Protein AF-A0A2E0FHJ9-F1 (afdb_monomer_lite)

Sequence (288 aa):
MGWFLKEQDIPHCEWTASEEDMEYPEHPKGAVIFNYEQTFGGHGSNKSVERGINFTSIRFQRLHVSPLIIQETGGNKEMIGTFDHPVAKQLFDEDKELSEKESDYKRKYTVRTMYCVYILTKDNKRAHNKPVVLSIKGLNGVDLSKKTKDFDRAVESCLNRVNEEEISATFSEQVHALSVFSCSFERAMEGQRGVEICGIESFEMPFAESIEEAAEALDTFMIKEEDYEKTWADQEKYKGYIQSYCEMLQAKLNGQYGIKEGVEILPAVASATKALPSSNPTGEDASL

pLDDT: mean 86.84, std 14.21, range [31.33, 98.12]

Foldseek 3Di:
DFDWDFPVCCVVLAFDDDLQQAPAVVCPVDFKDAQDWDWDDDDPDDIDTTTGMGGQKFKKFFLFKWAWWKFFPDFLRAGAAHCVPVVSVVLQVVLVVVCVVDVPRDRGIWIKMKTFIFTGTNQQHGRGRGTDIDIGTDPQRVQVVVVLVVQQVLLQVLVCQLVVPPDRFDAASLVSSQWMKIFGWDFAQDDPVRDTDGHTPDIDHQDDPHNVSSVVSCSNTGHDPVCSVVSVVVSVVCQQVVQVVQVVVCVVVVSSGHYPPPYGTGGDHDDDGDYDPDDDSPPPVVPD

Radius of gyration: 20.32 Å; chains: 1; bounding box: 48×36×66 Å

Structure (mmCIF, N/CA/C/O backbone):
data_AF-A0A2E0FHJ9-F1
#
_entry.id   AF-A0A2E0FHJ9-F1
#
loop_
_atom_site.group_PDB
_atom_site.id
_atom_site.type_symbol
_atom_site.label_atom_id
_atom_site.label_alt_id
_atom_site.label_comp_id
_atom_site.label_asym_id
_atom_site.label_entity_id
_atom_site.label_seq_id
_atom_site.pdbx_PDB_ins_code
_atom_site.Cartn_x
_atom_site.Cartn_y
_atom_site.Cartn_z
_atom_site.occupancy
_atom_site.B_iso_or_equiv
_atom_site.auth_seq_id
_atom_site.auth_comp_id
_atom_site.auth_asym_id
_atom_site.auth_atom_id
_atom_site.pdbx_PDB_model_num
ATOM 1 N N . MET A 1 1 ? -8.634 11.123 -10.293 1.00 81.81 1 MET A N 1
ATOM 2 C CA . MET A 1 1 ? -7.308 10.470 -10.245 1.00 81.81 1 MET A CA 1
ATOM 3 C C . MET A 1 1 ? -7.378 9.515 -9.077 1.00 81.81 1 MET A C 1
ATOM 5 O O . MET A 1 1 ? -8.067 9.853 -8.125 1.00 81.81 1 MET A O 1
ATOM 9 N N . GLY A 1 2 ? -6.795 8.330 -9.168 1.00 91.00 2 GLY A N 1
ATOM 10 C CA . GLY A 1 2 ? -6.972 7.338 -8.122 1.00 91.00 2 GLY A CA 1
ATOM 11 C C . GLY A 1 2 ? -6.254 6.038 -8.420 1.00 91.00 2 GLY A C 1
ATOM 12 O O . GLY A 1 2 ? -5.665 5.865 -9.492 1.00 91.00 2 GLY A O 1
ATOM 13 N N . TRP A 1 3 ? -6.315 5.123 -7.464 1.00 93.12 3 TRP A N 1
ATOM 14 C CA . TRP A 1 3 ? -5.937 3.738 -7.706 1.00 93.12 3 TRP A CA 1
ATOM 15 C C . TRP A 1 3 ? -7.092 2.992 -8.358 1.00 93.12 3 TRP A C 1
ATOM 17 O O . TRP A 1 3 ? -8.256 3.275 -8.098 1.00 93.12 3 TRP A O 1
ATOM 27 N N . PHE A 1 4 ? -6.767 2.040 -9.225 1.00 94.06 4 PHE A N 1
ATOM 28 C CA . PHE A 1 4 ? -7.753 1.359 -10.051 1.00 94.06 4 PHE A CA 1
ATOM 29 C C . PHE A 1 4 ? -7.618 -0.153 -9.910 1.00 94.06 4 PHE A C 1
ATOM 31 O O . PHE A 1 4 ? -6.553 -0.711 -10.188 1.00 94.06 4 PHE A O 1
ATOM 38 N N . LEU A 1 5 ? -8.708 -0.804 -9.508 1.00 94.62 5 LEU A N 1
ATOM 39 C CA . LEU A 1 5 ? -8.854 -2.254 -9.501 1.00 94.62 5 LEU A CA 1
ATOM 40 C C . LEU A 1 5 ? -9.644 -2.668 -10.742 1.00 94.62 5 LEU A C 1
ATOM 42 O O . LEU A 1 5 ? -10.790 -2.258 -10.916 1.00 94.62 5 LEU A O 1
ATOM 46 N N . LYS A 1 6 ? -9.036 -3.479 -11.609 1.00 93.19 6 LYS A N 1
ATOM 47 C CA . LYS A 1 6 ? -9.661 -3.905 -12.865 1.00 93.19 6 LYS A CA 1
ATOM 48 C C . LYS A 1 6 ? -10.809 -4.868 -12.587 1.00 93.19 6 LYS A C 1
ATOM 50 O O . LYS A 1 6 ? -10.705 -5.715 -11.705 1.00 93.19 6 LYS A O 1
ATOM 55 N N . GLU A 1 7 ? -11.849 -4.823 -13.411 1.00 94.38 7 GLU A N 1
ATOM 56 C CA . GLU A 1 7 ? -13.012 -5.714 -13.303 1.00 94.38 7 GLU A CA 1
ATOM 57 C C . GLU A 1 7 ? -12.620 -7.197 -13.312 1.00 94.38 7 GLU A C 1
ATOM 59 O O . GLU A 1 7 ? -13.147 -7.986 -12.535 1.00 94.38 7 GLU A O 1
ATOM 64 N N . GLN A 1 8 ? -11.620 -7.572 -14.112 1.00 89.75 8 GLN A N 1
ATOM 65 C CA . GLN A 1 8 ? -11.103 -8.943 -14.141 1.00 89.75 8 GLN A CA 1
ATOM 66 C C . GLN A 1 8 ? -10.497 -9.401 -12.802 1.00 89.75 8 GLN A C 1
ATOM 68 O O . GLN A 1 8 ? -10.456 -10.600 -12.554 1.00 89.75 8 GLN A O 1
ATOM 73 N N . ASP A 1 9 ? -10.010 -8.484 -11.960 1.00 90.44 9 ASP A N 1
ATOM 74 C CA . ASP A 1 9 ? -9.336 -8.802 -10.697 1.00 90.44 9 ASP A CA 1
ATOM 75 C C . ASP A 1 9 ? -10.342 -8.899 -9.529 1.00 90.44 9 ASP A C 1
ATOM 77 O O . ASP A 1 9 ? -10.049 -9.546 -8.525 1.00 90.44 9 ASP A O 1
ATOM 81 N N . ILE A 1 10 ? -11.557 -8.353 -9.684 1.00 94.38 10 ILE A N 1
ATOM 82 C CA . ILE A 1 10 ? -12.633 -8.374 -8.672 1.00 94.38 10 ILE A CA 1
ATOM 83 C C . ILE A 1 10 ? -13.029 -9.814 -8.274 1.00 94.38 10 ILE A C 1
ATOM 85 O O . ILE A 1 10 ? -13.086 -10.106 -7.077 1.00 94.38 10 ILE A O 1
ATOM 89 N N . PRO A 1 11 ? -13.238 -10.768 -9.211 1.00 93.19 11 PRO A N 1
ATOM 90 C CA . PRO A 1 11 ? -13.496 -12.159 -8.837 1.00 93.19 11 PRO A CA 1
ATOM 91 C C . PRO A 1 11 ? -12.294 -12.848 -8.179 1.00 93.19 11 PRO A C 1
ATOM 93 O O . PRO A 1 11 ? -12.478 -13.771 -7.392 1.00 93.19 11 PRO A O 1
ATOM 96 N N . HIS A 1 12 ? -11.063 -12.421 -8.488 1.00 90.75 12 HIS A N 1
ATOM 97 C CA . HIS A 1 12 ? -9.846 -13.057 -7.969 1.00 90.75 12 HIS A CA 1
ATOM 98 C C . HIS A 1 12 ? -9.610 -12.723 -6.497 1.00 90.75 12 HIS A C 1
ATOM 100 O O . HIS A 1 12 ? -9.161 -13.590 -5.745 1.00 90.75 12 HIS A O 1
ATOM 106 N N . CYS A 1 13 ? -9.922 -11.488 -6.087 1.00 94.19 13 CYS A N 1
ATOM 107 C CA . CYS A 1 13 ? -9.859 -11.091 -4.683 1.00 94.19 13 CYS A CA 1
ATOM 108 C C . CYS A 1 13 ? -11.096 -11.512 -3.877 1.00 94.19 13 CYS A C 1
ATOM 110 O O . CYS A 1 13 ? -11.076 -11.393 -2.654 1.00 94.19 13 CYS A O 1
ATOM 112 N N . GLU A 1 14 ? -12.128 -12.049 -4.544 1.00 96.62 14 GLU A N 1
ATOM 113 C CA . GLU A 1 14 ? -13.420 -12.398 -3.944 1.00 96.62 14 GLU A CA 1
ATOM 114 C C . GLU A 1 14 ? -14.044 -11.180 -3.252 1.00 96.62 14 GLU A C 1
ATOM 116 O O . GLU A 1 14 ? -14.231 -11.165 -2.036 1.00 96.62 14 GLU A O 1
ATOM 121 N N . TRP A 1 15 ? -14.298 -10.128 -4.036 1.00 97.31 15 TRP A N 1
ATOM 122 C CA . TRP A 1 15 ? -14.928 -8.898 -3.557 1.00 97.31 15 TRP A CA 1
ATOM 123 C C . TRP A 1 15 ? -16.335 -9.143 -3.003 1.00 97.31 15 TRP A C 1
ATOM 125 O O . TRP A 1 15 ? -17.150 -9.812 -3.640 1.00 97.31 15 TRP A O 1
ATOM 135 N N . THR A 1 16 ? -16.623 -8.568 -1.836 1.00 97.00 16 THR A N 1
ATOM 136 C CA . THR A 1 16 ? -17.894 -8.746 -1.116 1.00 97.00 16 THR A CA 1
ATOM 137 C C . THR A 1 16 ? -18.563 -7.439 -0.703 1.00 97.00 16 THR A C 1
ATOM 139 O O . THR A 1 16 ? -19.761 -7.460 -0.438 1.00 97.00 16 THR A O 1
ATOM 142 N N . ALA A 1 17 ? -17.833 -6.321 -0.639 1.00 96.50 17 ALA A N 1
ATOM 143 C CA . ALA A 1 17 ? -18.397 -5.035 -0.228 1.00 96.50 17 ALA A CA 1
ATOM 144 C C . ALA A 1 17 ? -19.363 -4.453 -1.271 1.00 96.50 17 ALA A C 1
ATOM 146 O O . ALA A 1 17 ? -19.092 -4.462 -2.476 1.00 96.50 17 ALA A O 1
ATOM 147 N N . SER A 1 18 ? -20.473 -3.903 -0.793 1.00 95.12 18 SER A N 1
ATOM 148 C CA . SER A 1 18 ? -21.408 -3.101 -1.579 1.00 95.12 18 SER A CA 1
ATOM 149 C C . SER A 1 18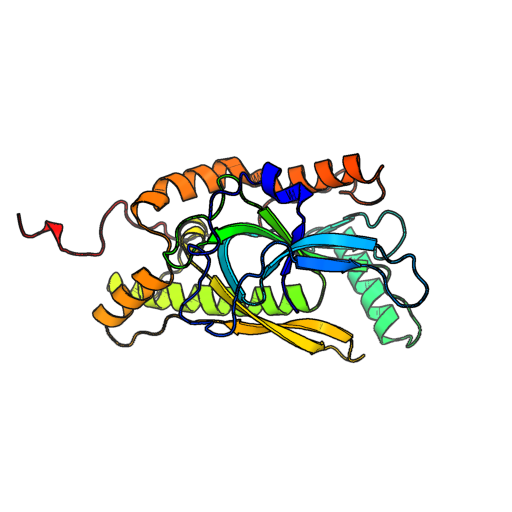 ? -20.904 -1.664 -1.770 1.00 95.12 18 SER A C 1
ATOM 151 O O . SER A 1 18 ? -19.885 -1.267 -1.205 1.00 95.12 18 SER A O 1
ATOM 153 N N . GLU A 1 19 ? -21.618 -0.862 -2.566 1.00 94.44 19 GLU A N 1
ATOM 154 C CA . GLU A 1 19 ? -21.307 0.569 -2.689 1.00 94.44 19 GLU A CA 1
ATOM 155 C C . GLU A 1 19 ? -21.499 1.299 -1.350 1.00 94.44 19 GLU A C 1
ATOM 157 O O . GLU A 1 19 ? -20.639 2.088 -0.967 1.00 94.44 19 GLU A O 1
ATOM 162 N N . GLU A 1 20 ? -22.551 0.955 -0.596 1.00 94.44 20 GLU A N 1
ATOM 163 C CA . GLU A 1 20 ? -22.868 1.534 0.720 1.00 94.44 20 GLU A CA 1
ATOM 164 C C . GLU A 1 20 ? -21.772 1.259 1.763 1.00 94.44 20 GLU A C 1
ATOM 166 O O . GLU A 1 20 ? -21.480 2.108 2.611 1.00 94.44 20 GLU A O 1
ATOM 171 N N . ASP A 1 21 ? -21.128 0.090 1.695 1.00 95.69 21 ASP A N 1
ATOM 172 C CA . ASP A 1 21 ? -20.005 -0.267 2.572 1.00 95.69 21 ASP A CA 1
ATOM 173 C C . ASP A 1 21 ? -18.763 0.605 2.307 1.00 95.69 21 ASP A C 1
ATOM 175 O O . ASP A 1 21 ? -17.921 0.793 3.188 1.00 95.69 21 ASP A O 1
ATOM 179 N N . MET A 1 22 ? -18.641 1.150 1.094 1.00 95.12 22 MET A N 1
ATOM 180 C CA . MET A 1 22 ? -17.486 1.927 0.633 1.00 95.12 22 MET A CA 1
ATOM 181 C C . MET A 1 22 ? -17.711 3.448 0.696 1.00 95.12 22 MET A C 1
ATOM 183 O O . MET A 1 22 ? -16.874 4.224 0.229 1.00 95.12 22 MET A O 1
ATOM 187 N N . GLU A 1 23 ? -18.823 3.892 1.285 1.00 92.12 23 GLU A N 1
ATOM 188 C CA . GLU A 1 23 ? -19.112 5.305 1.537 1.00 92.12 23 GLU A CA 1
ATOM 189 C C . GLU A 1 23 ? -18.330 5.812 2.753 1.00 92.12 23 GLU A C 1
ATOM 191 O O . GLU A 1 23 ? -18.831 5.812 3.876 1.00 92.12 23 GLU A O 1
ATOM 196 N N . TYR A 1 24 ? -17.088 6.239 2.532 1.00 90.25 24 TYR A N 1
ATOM 197 C CA . TYR A 1 24 ? -16.247 6.830 3.575 1.00 90.25 24 TYR A CA 1
ATOM 198 C C . TYR A 1 24 ? -16.800 8.199 4.023 1.00 90.25 24 TYR A C 1
ATOM 200 O O . TYR A 1 24 ? -16.816 9.134 3.209 1.00 90.25 24 TYR A O 1
ATOM 208 N N . PRO A 1 25 ? -17.258 8.352 5.283 1.00 85.19 25 PRO A N 1
ATOM 209 C CA . PRO A 1 25 ? -17.874 9.590 5.774 1.00 85.19 25 PRO A CA 1
ATOM 210 C C . PRO A 1 25 ? -16.975 10.828 5.656 1.00 85.19 25 PRO A C 1
ATOM 212 O O . PRO A 1 25 ? -17.451 11.933 5.395 1.00 85.19 25 PRO A O 1
ATOM 215 N N . GLU A 1 26 ? -15.668 10.639 5.801 1.00 82.50 26 GLU A N 1
ATOM 216 C CA . GLU A 1 26 ? -14.624 11.654 5.678 1.00 82.50 26 GLU A CA 1
ATOM 217 C C . GLU A 1 26 ? -14.422 12.159 4.231 1.00 82.50 26 GLU A C 1
ATOM 219 O O . GLU A 1 26 ? -13.805 13.204 4.008 1.00 82.50 26 GLU A O 1
ATOM 224 N N . HIS A 1 27 ? -14.993 11.470 3.234 1.00 80.88 27 HIS A N 1
ATOM 225 C CA . HIS A 1 27 ? -14.850 11.773 1.807 1.00 80.88 27 HIS A CA 1
ATOM 226 C C . HIS A 1 27 ? -16.209 12.009 1.113 1.00 80.88 27 HIS A C 1
ATOM 228 O O . HIS A 1 27 ? -16.595 11.274 0.197 1.00 80.88 27 HIS A O 1
ATOM 234 N N . PRO A 1 28 ? -16.926 13.104 1.441 1.00 66.19 28 PRO A N 1
ATOM 235 C CA . PRO A 1 28 ? -18.301 13.349 0.985 1.00 66.19 28 PRO A CA 1
ATOM 236 C C . PRO A 1 28 ? -18.446 13.588 -0.528 1.00 66.19 28 PRO A C 1
ATOM 238 O O . PRO A 1 28 ? -19.556 13.595 -1.052 1.00 66.19 28 PRO A O 1
ATOM 241 N N . LYS A 1 29 ? -17.341 13.804 -1.255 1.00 67.94 29 LYS A N 1
ATOM 242 C CA . LYS A 1 29 ? -17.334 13.943 -2.725 1.00 67.94 29 LYS A CA 1
ATOM 243 C C . LYS A 1 29 ? -17.288 12.596 -3.464 1.00 67.94 29 LYS A C 1
ATOM 245 O O . LYS A 1 29 ? -17.220 12.593 -4.692 1.00 67.94 29 LYS A O 1
ATOM 250 N N . GLY A 1 30 ? -17.329 11.485 -2.729 1.00 72.06 30 GLY A N 1
ATOM 251 C CA . GLY A 1 30 ? -17.174 10.131 -3.246 1.00 72.06 30 GLY A CA 1
ATOM 252 C C . GLY A 1 30 ? -15.714 9.683 -3.209 1.00 72.06 30 GLY A C 1
ATOM 253 O O . GLY A 1 30 ? -14.833 10.330 -3.783 1.00 72.06 30 GLY A O 1
ATOM 254 N N . ALA A 1 31 ? -15.470 8.562 -2.531 1.00 86.75 31 ALA A N 1
ATOM 255 C CA . ALA A 1 31 ? -14.155 7.933 -2.408 1.00 86.75 31 ALA A CA 1
ATOM 256 C C . ALA A 1 31 ? -13.949 6.769 -3.383 1.00 86.75 31 ALA A C 1
ATOM 258 O O . ALA A 1 31 ? -12.834 6.523 -3.847 1.00 86.75 31 ALA A O 1
ATOM 259 N N . VAL A 1 32 ? -15.026 6.049 -3.698 1.00 94.38 32 VAL A N 1
ATOM 260 C CA . VAL A 1 32 ? -14.985 4.811 -4.473 1.00 94.38 32 VAL A CA 1
ATOM 261 C C . VAL A 1 32 ? -16.016 4.890 -5.585 1.00 94.38 32 VAL A C 1
ATOM 263 O O . VAL A 1 32 ? -17.194 5.127 -5.345 1.00 94.38 32 VAL A O 1
ATOM 266 N N . ILE A 1 33 ? -15.555 4.726 -6.822 1.00 94.19 33 ILE A N 1
ATOM 267 C CA . ILE A 1 33 ? -16.379 4.822 -8.024 1.00 94.19 33 ILE A CA 1
ATOM 268 C C . ILE A 1 33 ? -16.418 3.444 -8.672 1.00 94.19 33 ILE A C 1
ATOM 270 O O . ILE A 1 33 ? -15.435 2.996 -9.271 1.00 94.19 33 ILE A O 1
ATOM 274 N N . PHE A 1 34 ? -17.554 2.770 -8.541 1.00 94.56 34 PHE A N 1
ATOM 275 C CA . PHE A 1 34 ? -17.807 1.480 -9.171 1.00 94.56 34 PHE A CA 1
ATOM 276 C C . PHE A 1 34 ? -18.120 1.648 -10.657 1.00 94.56 34 PHE A C 1
ATOM 278 O O . PHE A 1 34 ? -18.566 2.705 -11.103 1.00 94.56 34 PHE A O 1
ATOM 285 N N . ASN A 1 35 ? -17.884 0.589 -11.437 1.00 93.81 35 ASN A N 1
ATOM 286 C CA . ASN A 1 35 ? -18.091 0.584 -12.889 1.00 93.81 35 ASN A CA 1
ATOM 287 C C . ASN A 1 35 ? -17.353 1.722 -13.621 1.00 93.81 35 ASN A C 1
ATOM 289 O O . ASN A 1 35 ? -17.789 2.176 -14.679 1.00 93.81 35 ASN A O 1
ATOM 293 N N . TYR A 1 36 ? -16.229 2.178 -13.066 1.00 94.94 36 TYR A N 1
ATOM 294 C CA . TYR A 1 36 ? -15.431 3.252 -13.634 1.00 94.94 36 TYR A CA 1
ATOM 295 C C . TYR A 1 36 ? -14.712 2.779 -14.899 1.00 94.94 36 TYR A C 1
ATOM 297 O O . TYR A 1 36 ? -14.062 1.733 -14.896 1.00 94.94 36 TYR A O 1
ATOM 305 N N . GLU A 1 37 ? -14.790 3.571 -15.967 1.00 94.50 37 GLU A N 1
ATOM 306 C CA . GLU A 1 37 ? -14.063 3.332 -17.213 1.00 94.50 37 GLU A CA 1
ATOM 307 C C . GLU A 1 37 ? -12.719 4.068 -17.200 1.00 94.50 37 GLU A C 1
ATOM 309 O O . GLU A 1 37 ? -12.633 5.279 -17.412 1.00 94.50 37 GLU A O 1
ATOM 314 N N . GLN A 1 38 ? -11.640 3.319 -16.976 1.00 90.75 38 GLN A N 1
ATOM 315 C CA . GLN A 1 38 ? -10.278 3.825 -17.052 1.00 90.75 38 GLN A CA 1
ATOM 316 C C . GLN A 1 38 ? -9.744 3.667 -18.476 1.00 90.75 38 GLN A C 1
ATOM 318 O O . GLN A 1 38 ? -9.655 2.566 -19.018 1.00 90.75 38 GLN A O 1
ATOM 323 N N . THR A 1 39 ? -9.312 4.775 -19.077 1.00 88.50 39 THR A N 1
ATOM 324 C CA . THR A 1 39 ? -8.568 4.734 -20.341 1.00 88.50 39 THR A CA 1
ATOM 325 C C . THR A 1 39 ? -7.073 4.591 -20.058 1.00 88.50 39 THR A C 1
ATOM 327 O O . THR A 1 39 ? -6.486 5.416 -19.356 1.00 88.50 39 THR A O 1
ATOM 330 N N . PHE A 1 40 ? -6.448 3.563 -20.624 1.00 82.44 40 PHE A N 1
ATOM 331 C CA . PHE A 1 40 ? -5.003 3.359 -20.651 1.00 82.44 40 PHE A CA 1
ATOM 332 C C . PHE A 1 40 ? -4.441 3.690 -22.040 1.00 82.44 40 PHE A C 1
ATOM 334 O O . PHE A 1 40 ? -5.126 3.552 -23.052 1.00 82.44 40 PHE A O 1
ATOM 341 N N . GLY A 1 41 ? -3.174 4.106 -22.086 1.00 72.06 41 GLY A N 1
ATOM 342 C CA . GLY A 1 41 ? -2.482 4.504 -23.316 1.00 72.06 41 GLY A CA 1
ATOM 343 C C . GLY A 1 41 ? -2.291 6.020 -23.419 1.00 72.06 41 GLY A C 1
ATOM 344 O O . GLY A 1 41 ? -3.224 6.802 -23.250 1.00 72.06 41 GLY A O 1
ATOM 345 N N . GLY A 1 42 ? -1.049 6.434 -23.677 1.00 66.12 42 GLY A N 1
ATOM 346 C CA . GLY A 1 42 ? -0.666 7.829 -23.893 1.00 66.12 42 GLY A CA 1
ATOM 347 C C . GLY A 1 42 ? -0.907 8.304 -25.329 1.00 66.12 42 GLY A C 1
ATOM 348 O O . GLY A 1 42 ? -1.344 7.548 -26.203 1.00 66.12 42 GLY A O 1
ATOM 349 N N . HIS A 1 43 ? -0.590 9.574 -25.584 1.00 54.59 43 HIS A N 1
ATOM 350 C CA . HIS A 1 43 ? -0.688 10.176 -26.914 1.00 54.59 43 HIS A CA 1
ATOM 351 C C . HIS A 1 43 ? 0.140 9.372 -27.937 1.00 54.59 43 HIS A C 1
ATOM 353 O O . HIS A 1 43 ? 1.327 9.141 -27.724 1.00 54.59 43 HIS A O 1
ATOM 359 N N . GLY A 1 44 ? -0.492 8.913 -29.023 1.00 60.78 44 GLY A N 1
ATOM 360 C CA . GLY A 1 44 ? 0.163 8.106 -30.064 1.00 60.78 44 GLY A CA 1
ATOM 361 C C . GLY A 1 44 ? 0.253 6.594 -29.801 1.00 60.78 44 GLY A C 1
ATOM 362 O O . GLY A 1 44 ? 0.865 5.890 -30.597 1.00 60.78 44 GLY A O 1
ATOM 363 N N . SER A 1 45 ? -0.356 6.075 -28.728 1.00 70.25 45 SER A N 1
ATOM 364 C CA . SER A 1 45 ? -0.479 4.628 -28.472 1.00 70.25 45 SER A CA 1
ATOM 365 C C . SER A 1 45 ? -1.926 4.145 -28.615 1.00 70.25 45 SER A C 1
ATOM 367 O O . SER A 1 45 ? -2.859 4.946 -28.517 1.00 70.25 45 SER A O 1
ATOM 369 N N . ASN A 1 46 ? -2.122 2.842 -28.849 1.00 75.44 46 ASN A N 1
ATOM 370 C CA . ASN A 1 46 ? -3.459 2.246 -28.848 1.00 75.44 46 ASN A CA 1
ATOM 371 C C . ASN A 1 46 ? -4.096 2.457 -27.474 1.00 75.44 46 ASN A C 1
ATOM 373 O O . ASN A 1 46 ? -3.574 1.982 -26.465 1.00 75.44 46 ASN A O 1
ATOM 377 N N . LYS A 1 47 ? -5.215 3.183 -27.449 1.00 83.50 47 LYS A N 1
ATOM 378 C CA . LYS A 1 47 ? -5.998 3.372 -26.232 1.00 83.50 47 LYS A CA 1
ATOM 379 C C . LYS A 1 47 ? -6.784 2.100 -25.948 1.00 83.50 47 LYS A C 1
ATOM 381 O O . LYS A 1 47 ? -7.460 1.592 -26.841 1.00 83.50 47 LYS A O 1
ATOM 386 N N . SER A 1 48 ? -6.724 1.620 -24.715 1.00 85.94 48 SER A N 1
ATOM 387 C CA . SER A 1 48 ? -7.631 0.592 -24.211 1.00 85.94 48 SER A CA 1
ATOM 388 C C . SER A 1 48 ? -8.494 1.196 -23.115 1.00 85.94 48 SER A C 1
ATOM 390 O O . SER A 1 48 ? -8.005 1.950 -22.278 1.00 85.94 48 SER A O 1
ATOM 392 N N . VAL A 1 49 ? -9.786 0.891 -23.138 1.00 90.69 49 VAL A N 1
ATOM 393 C CA . VAL A 1 49 ? -10.699 1.233 -22.048 1.00 90.69 49 VAL A CA 1
ATOM 394 C C . VAL A 1 49 ? -10.924 -0.038 -21.251 1.00 90.69 49 VAL A C 1
ATOM 396 O O . VAL A 1 49 ? -11.257 -1.075 -21.823 1.00 90.69 49 VAL A O 1
ATOM 399 N N . GLU A 1 50 ? -10.705 0.033 -19.947 1.00 93.06 50 GLU A N 1
ATOM 400 C CA . GLU A 1 50 ? -10.993 -1.056 -19.024 1.00 93.06 50 GLU A CA 1
ATOM 401 C C . GLU A 1 50 ? -11.965 -0.568 -17.954 1.00 93.06 50 GLU A C 1
ATOM 403 O O . GLU A 1 50 ? -11.880 0.571 -17.495 1.00 93.06 50 GLU A O 1
ATOM 408 N N . ARG A 1 51 ? -12.883 -1.443 -17.550 1.00 95.75 51 ARG A N 1
ATOM 409 C CA . ARG A 1 51 ? -13.831 -1.192 -16.465 1.00 95.75 51 ARG A CA 1
ATOM 410 C C . ARG A 1 51 ? -13.292 -1.722 -15.143 1.00 95.75 51 ARG A C 1
ATOM 412 O O . ARG A 1 51 ? -12.452 -2.625 -15.126 1.00 95.75 51 ARG A O 1
ATOM 419 N N . GLY A 1 52 ? -13.751 -1.149 -14.037 1.00 95.81 52 GLY A N 1
ATOM 420 C CA . GLY A 1 52 ? -13.327 -1.560 -12.705 1.00 95.81 52 GLY A CA 1
ATOM 421 C C . GLY A 1 52 ? -13.834 -0.647 -11.596 1.00 95.81 52 GLY A C 1
ATOM 422 O O . GLY A 1 52 ? -14.842 0.042 -11.754 1.00 95.81 52 GLY A O 1
ATOM 423 N N . ILE A 1 53 ? -13.118 -0.648 -10.476 1.00 96.44 53 ILE A N 1
ATOM 424 C CA . ILE A 1 53 ? -13.367 0.217 -9.323 1.00 96.44 53 ILE A CA 1
ATOM 425 C C . ILE A 1 53 ? -12.226 1.228 -9.241 1.00 96.44 53 ILE A C 1
ATOM 427 O O . ILE A 1 53 ? -11.055 0.845 -9.208 1.00 96.44 53 ILE A O 1
ATOM 431 N N . ASN A 1 54 ? -12.559 2.517 -9.215 1.00 95.69 54 ASN A N 1
ATOM 432 C CA . ASN A 1 54 ? -11.583 3.584 -9.019 1.00 95.69 54 ASN A CA 1
ATOM 433 C C . ASN A 1 54 ? -11.705 4.184 -7.617 1.00 95.69 54 ASN A C 1
ATOM 435 O O . ASN A 1 54 ? -12.761 4.685 -7.243 1.00 95.69 54 ASN A O 1
ATOM 439 N N . PHE A 1 55 ? -10.592 4.210 -6.896 1.00 95.75 55 PHE A N 1
ATOM 440 C CA . PHE A 1 55 ? -10.459 4.765 -5.557 1.00 95.75 55 PHE A CA 1
ATOM 441 C C . PHE A 1 55 ? -9.847 6.164 -5.649 1.00 95.75 55 PHE A C 1
ATOM 443 O O . PHE A 1 55 ? -8.644 6.303 -5.868 1.00 95.75 55 PHE A O 1
ATOM 450 N N . THR A 1 56 ? -10.667 7.208 -5.522 1.00 94.44 56 THR A N 1
ATOM 451 C CA . THR A 1 56 ? -10.212 8.595 -5.293 1.00 94.44 56 THR A CA 1
ATOM 452 C C . THR A 1 56 ? -9.793 8.807 -3.840 1.00 94.44 56 THR A C 1
ATOM 454 O O . THR A 1 56 ? -9.006 9.706 -3.543 1.00 94.44 56 THR A O 1
ATOM 457 N N . SER A 1 57 ? -10.272 7.954 -2.937 1.00 94.56 57 SER A N 1
ATOM 458 C CA . SER A 1 57 ? -9.750 7.768 -1.585 1.00 94.56 57 SER A CA 1
ATOM 459 C C . SER A 1 57 ? -9.880 6.298 -1.191 1.00 94.56 57 SER A C 1
ATOM 461 O O . SER A 1 57 ? -10.695 5.573 -1.765 1.00 94.56 57 SER A O 1
ATOM 463 N N . ILE A 1 58 ? -9.034 5.824 -0.281 1.00 95.12 58 ILE A N 1
ATOM 464 C CA . ILE A 1 58 ? -8.932 4.404 0.059 1.00 95.12 58 ILE A CA 1
ATOM 465 C C . ILE A 1 58 ? -8.552 4.207 1.524 1.00 95.12 58 ILE A C 1
ATOM 467 O O . ILE A 1 58 ? -7.632 4.856 2.017 1.00 95.12 58 ILE A O 1
ATOM 471 N N . ARG A 1 59 ? -9.213 3.247 2.178 1.00 96.06 59 ARG A N 1
ATOM 472 C CA . ARG A 1 59 ? -8.796 2.667 3.460 1.00 96.06 59 ARG A CA 1
ATOM 473 C C . ARG A 1 59 ? -8.199 1.291 3.192 1.00 96.06 59 ARG A C 1
ATOM 475 O O . ARG A 1 59 ? -8.824 0.474 2.511 1.00 96.06 59 ARG A O 1
ATOM 482 N N . PHE A 1 60 ? -6.995 1.013 3.683 1.00 97.44 60 PHE A N 1
ATOM 483 C CA . PHE A 1 60 ? -6.385 -0.304 3.510 1.00 97.44 60 PHE A CA 1
ATOM 484 C C . PHE A 1 60 ? -5.496 -0.735 4.677 1.00 97.44 60 PHE A C 1
ATOM 486 O O . PHE A 1 60 ? -4.819 0.062 5.323 1.00 97.44 60 PHE A O 1
ATOM 493 N N . GLN A 1 61 ? -5.478 -2.047 4.882 1.00 96.94 61 GLN A N 1
ATOM 494 C CA . GLN A 1 61 ? -4.634 -2.773 5.819 1.00 96.94 61 GLN A CA 1
ATOM 495 C C . GLN A 1 61 ? -3.434 -3.364 5.073 1.00 96.94 61 GLN A C 1
ATOM 497 O O . GLN A 1 61 ? -3.606 -3.981 4.018 1.00 96.94 61 GLN A O 1
ATOM 502 N N . ARG A 1 62 ? -2.216 -3.217 5.605 1.00 96.38 62 ARG A N 1
ATOM 503 C CA . ARG A 1 62 ? -0.985 -3.752 4.990 1.00 96.38 62 ARG A CA 1
ATOM 504 C C . ARG A 1 62 ? -0.590 -5.076 5.635 1.00 96.38 62 ARG A C 1
ATOM 506 O O . ARG A 1 62 ? -0.175 -5.078 6.780 1.00 96.38 62 ARG A O 1
ATOM 513 N N . LEU A 1 63 ? -0.648 -6.181 4.893 1.00 95.44 63 LEU A N 1
ATOM 514 C CA . LEU A 1 63 ? -0.140 -7.470 5.381 1.00 95.44 63 LEU A CA 1
ATOM 515 C C . LEU A 1 63 ? 1.372 -7.593 5.209 1.00 95.44 63 LEU A C 1
ATOM 517 O O . LEU A 1 63 ? 2.065 -7.974 6.145 1.00 95.44 63 LEU A O 1
ATOM 521 N N . HIS A 1 64 ? 1.852 -7.290 3.997 1.00 95.00 64 HIS A N 1
ATOM 522 C CA . HIS A 1 64 ? 3.258 -7.414 3.607 1.00 95.00 64 HIS A CA 1
ATOM 523 C C . HIS A 1 64 ? 3.665 -6.286 2.675 1.00 95.00 64 HIS A C 1
ATOM 525 O O . HIS A 1 64 ? 2.877 -5.837 1.837 1.00 95.00 64 HIS A O 1
ATOM 531 N N . VAL A 1 65 ? 4.929 -5.890 2.760 1.00 94.06 65 VAL A N 1
ATOM 532 C CA . VAL A 1 65 ? 5.550 -4.935 1.841 1.00 94.06 65 VAL A CA 1
ATOM 533 C C . VAL A 1 65 ? 6.789 -5.585 1.244 1.00 94.06 65 VAL A C 1
ATOM 535 O O . VAL A 1 65 ? 7.613 -6.150 1.962 1.00 94.06 65 VAL A O 1
ATOM 538 N N . SER A 1 66 ? 6.925 -5.530 -0.078 1.00 92.50 66 SER A N 1
ATOM 539 C CA . SER A 1 66 ? 8.143 -6.001 -0.729 1.00 92.50 66 SER A CA 1
ATOM 540 C C . SER A 1 66 ? 9.337 -5.125 -0.332 1.00 92.50 66 SER A C 1
ATOM 542 O O . SER A 1 66 ? 9.168 -3.929 -0.074 1.00 92.50 66 SER A O 1
ATOM 544 N N . PRO A 1 67 ? 10.572 -5.643 -0.409 1.00 91.38 67 PRO A N 1
ATOM 545 C CA . PRO A 1 67 ? 11.755 -4.801 -0.489 1.00 91.38 67 PRO A CA 1
ATOM 546 C C . PRO A 1 67 ? 11.654 -3.848 -1.686 1.00 91.38 67 PRO A C 1
ATOM 548 O O . PRO A 1 67 ? 10.788 -3.984 -2.560 1.00 91.38 67 PRO A O 1
ATOM 551 N N . LEU A 1 68 ? 12.561 -2.875 -1.748 1.00 91.50 68 LEU A N 1
ATOM 552 C CA . LEU A 1 68 ? 12.633 -1.976 -2.894 1.00 91.50 68 LEU A CA 1
ATOM 553 C C . LEU A 1 68 ? 13.145 -2.758 -4.113 1.00 91.50 68 LEU A C 1
ATOM 555 O O . LEU A 1 68 ? 14.323 -3.111 -4.185 1.00 91.50 68 LEU A O 1
ATOM 559 N N . ILE A 1 69 ? 12.243 -3.057 -5.048 1.00 93.31 69 ILE A N 1
ATOM 560 C CA . ILE A 1 69 ? 12.508 -3.869 -6.240 1.00 93.31 69 ILE A CA 1
ATOM 561 C C . ILE A 1 69 ? 13.101 -2.984 -7.334 1.00 93.31 69 ILE A C 1
ATOM 563 O O . ILE A 1 69 ? 12.613 -1.878 -7.581 1.00 93.31 69 ILE A O 1
ATOM 567 N N . ILE A 1 70 ? 14.107 -3.503 -8.034 1.00 94.12 70 ILE A N 1
ATOM 568 C CA . ILE A 1 70 ? 14.711 -2.892 -9.218 1.00 94.12 70 ILE A CA 1
ATOM 569 C C . ILE A 1 70 ? 14.137 -3.583 -10.456 1.00 94.12 70 ILE A C 1
ATOM 571 O O . ILE A 1 70 ? 14.243 -4.799 -10.614 1.00 94.12 70 ILE A O 1
ATOM 575 N N . GLN A 1 71 ? 13.517 -2.797 -11.334 1.00 93.56 71 GLN A N 1
ATOM 576 C CA . GLN A 1 71 ? 12.826 -3.281 -12.528 1.00 93.56 71 GLN A CA 1
ATOM 577 C C . GLN A 1 71 ? 13.346 -2.581 -13.785 1.00 93.56 71 GLN A C 1
ATOM 579 O O . GLN A 1 71 ? 13.570 -1.371 -13.778 1.00 93.56 71 GLN A O 1
ATOM 584 N N . GLU A 1 72 ? 13.463 -3.313 -14.888 1.00 93.31 72 GLU A N 1
ATOM 585 C CA . GLU A 1 72 ? 13.753 -2.729 -16.199 1.00 93.31 72 GLU A CA 1
ATOM 586 C C . GLU A 1 72 ? 12.607 -1.828 -16.702 1.00 93.31 72 GLU A C 1
ATOM 588 O O . GLU A 1 72 ? 11.418 -2.126 -16.555 1.00 93.31 72 GLU A O 1
ATOM 593 N N . THR A 1 73 ? 12.947 -0.707 -17.337 1.00 89.44 73 THR A N 1
ATOM 594 C CA . THR A 1 73 ? 11.972 0.216 -17.945 1.00 89.44 73 THR A CA 1
ATOM 595 C C . THR A 1 73 ? 11.587 -0.191 -19.369 1.00 89.44 73 THR A C 1
ATOM 597 O O . THR A 1 73 ? 10.483 0.127 -19.824 1.00 89.44 73 THR A O 1
ATOM 600 N N . GLY A 1 74 ? 12.483 -0.898 -20.064 1.00 84.38 74 GLY A N 1
ATOM 601 C CA . GLY A 1 74 ? 12.312 -1.422 -21.419 1.00 84.38 74 GLY A CA 1
ATOM 602 C C . GLY A 1 74 ? 12.267 -2.952 -21.467 1.00 84.38 74 GLY A C 1
ATOM 603 O O . GLY A 1 74 ? 12.335 -3.620 -20.441 1.00 84.38 74 GLY A O 1
ATOM 604 N N . GLY A 1 75 ? 12.139 -3.508 -22.675 1.00 84.69 75 GLY A N 1
ATOM 605 C CA . GLY A 1 75 ? 12.147 -4.959 -22.890 1.00 84.69 75 GLY A CA 1
ATOM 606 C C . GLY A 1 75 ? 11.012 -5.686 -22.163 1.00 84.69 75 GLY A C 1
ATOM 607 O O . GLY A 1 75 ? 9.863 -5.236 -22.191 1.00 84.69 75 GLY A O 1
ATOM 608 N N . ASN A 1 76 ? 11.359 -6.792 -21.499 1.00 82.88 76 ASN A N 1
ATOM 609 C CA . ASN A 1 76 ? 10.439 -7.637 -20.731 1.00 82.88 76 ASN A CA 1
ATOM 610 C C . ASN A 1 76 ? 10.105 -7.063 -19.348 1.00 82.88 76 ASN A C 1
ATOM 612 O O . ASN A 1 76 ? 9.424 -7.723 -18.568 1.00 82.88 76 ASN A O 1
ATOM 616 N N . LYS A 1 77 ? 10.581 -5.850 -19.024 1.00 87.38 77 LYS A N 1
ATOM 617 C CA . LYS A 1 77 ? 10.313 -5.176 -17.746 1.00 87.38 77 LYS A CA 1
ATOM 618 C C . LYS A 1 77 ? 10.584 -6.108 -16.563 1.00 87.38 77 LYS A C 1
ATOM 620 O O . LYS A 1 77 ? 9.771 -6.187 -15.638 1.00 87.38 77 LYS A O 1
ATOM 625 N N . GLU A 1 78 ? 11.680 -6.850 -16.623 1.00 90.88 78 GLU A N 1
ATOM 626 C CA . GLU A 1 78 ? 11.993 -7.880 -15.643 1.00 90.88 78 GLU A CA 1
ATOM 627 C C . GLU A 1 78 ? 12.406 -7.241 -14.309 1.00 90.88 78 GLU A C 1
ATOM 629 O O . GLU A 1 78 ? 13.004 -6.160 -14.272 1.00 90.88 78 GLU A O 1
ATOM 634 N N . MET A 1 79 ? 12.051 -7.881 -13.197 1.00 93.12 79 MET A N 1
ATOM 635 C CA . MET A 1 79 ? 12.555 -7.544 -11.868 1.00 93.12 79 MET A CA 1
ATOM 636 C C . MET A 1 79 ? 13.896 -8.239 -11.684 1.00 93.12 79 MET A C 1
ATOM 638 O O . MET A 1 79 ? 13.959 -9.455 -11.522 1.00 93.12 79 MET A O 1
ATOM 642 N N . ILE A 1 80 ? 14.969 -7.454 -11.733 1.00 93.75 80 ILE A N 1
ATOM 643 C CA . ILE A 1 80 ? 16.345 -7.963 -11.775 1.00 93.75 80 ILE A CA 1
ATOM 644 C C . ILE A 1 80 ? 16.964 -8.157 -10.388 1.00 93.75 80 ILE A C 1
ATOM 646 O O . ILE A 1 80 ? 18.093 -8.632 -10.281 1.00 93.75 80 ILE A O 1
ATOM 650 N N . GLY A 1 81 ? 16.252 -7.753 -9.338 1.00 92.38 81 GLY A N 1
ATOM 651 C CA . GLY A 1 81 ? 16.691 -7.852 -7.954 1.00 92.38 81 GLY A CA 1
ATOM 652 C C . GLY A 1 81 ? 16.035 -6.804 -7.066 1.00 92.38 81 GLY A C 1
ATOM 653 O O . GLY A 1 81 ? 15.107 -6.095 -7.460 1.00 92.38 81 GLY A O 1
ATOM 654 N N . THR A 1 82 ? 16.566 -6.689 -5.859 1.00 91.75 82 THR A N 1
ATOM 655 C CA . THR A 1 82 ? 16.206 -5.673 -4.865 1.00 91.75 82 THR A CA 1
ATOM 656 C C . THR A 1 82 ? 17.430 -4.821 -4.544 1.00 91.75 82 THR A C 1
ATOM 658 O O . THR A 1 82 ? 18.535 -5.108 -5.007 1.00 91.75 82 THR A O 1
ATOM 661 N N . PHE A 1 83 ? 17.266 -3.787 -3.724 1.00 89.81 83 PHE A N 1
ATOM 662 C CA . PHE A 1 83 ? 18.397 -2.980 -3.251 1.00 89.81 83 PHE A CA 1
ATOM 663 C C . PHE A 1 83 ? 19.398 -3.762 -2.385 1.00 89.81 83 PHE A C 1
ATOM 665 O O . PHE A 1 83 ? 20.536 -3.318 -2.246 1.00 89.81 83 PHE A O 1
ATOM 672 N N . ASP A 1 84 ? 19.013 -4.934 -1.878 1.00 87.81 84 ASP A N 1
ATOM 673 C CA . ASP A 1 84 ? 19.894 -5.833 -1.123 1.00 87.81 84 ASP A CA 1
ATOM 674 C C . ASP A 1 84 ? 20.733 -6.742 -2.034 1.00 87.81 84 ASP A C 1
ATOM 676 O O . ASP A 1 84 ? 21.672 -7.386 -1.574 1.00 87.81 84 ASP A O 1
ATOM 680 N N . HIS A 1 85 ? 20.434 -6.782 -3.338 1.00 91.06 85 HIS A N 1
ATOM 681 C CA . HIS A 1 85 ? 21.203 -7.533 -4.327 1.00 91.06 85 HIS A CA 1
ATOM 682 C C . HIS A 1 85 ? 22.319 -6.639 -4.901 1.00 91.06 85 HIS A C 1
ATOM 684 O O . HIS A 1 85 ? 22.019 -5.744 -5.698 1.00 91.06 85 HIS A O 1
ATOM 690 N N . PRO A 1 86 ? 23.612 -6.874 -4.582 1.00 92.06 86 PRO A N 1
ATOM 691 C CA . PRO A 1 86 ? 24.687 -5.933 -4.918 1.00 92.06 86 PRO A CA 1
ATOM 692 C C . PRO A 1 86 ? 24.808 -5.642 -6.416 1.00 92.06 86 PRO A C 1
ATOM 694 O O . PRO A 1 86 ? 24.986 -4.494 -6.812 1.00 92.06 86 PRO A O 1
ATOM 697 N N . VAL A 1 87 ? 24.644 -6.672 -7.253 1.00 93.50 87 VAL A N 1
ATOM 698 C CA . VAL A 1 87 ? 24.722 -6.541 -8.716 1.00 93.50 87 VAL A CA 1
ATOM 699 C C . VAL A 1 87 ? 23.567 -5.699 -9.260 1.00 93.50 87 VAL A C 1
ATOM 701 O O . VAL A 1 87 ? 23.787 -4.802 -10.069 1.00 93.50 87 VAL A O 1
ATOM 704 N N . ALA A 1 88 ? 22.335 -5.946 -8.804 1.00 93.50 88 ALA A N 1
ATOM 705 C CA . ALA A 1 88 ? 21.174 -5.176 -9.246 1.00 93.50 88 ALA A CA 1
ATOM 706 C C . ALA A 1 88 ? 21.272 -3.715 -8.785 1.00 93.50 88 ALA A C 1
ATOM 708 O O . ALA A 1 88 ? 21.005 -2.800 -9.565 1.00 93.50 88 ALA A O 1
ATOM 709 N N . LYS A 1 89 ? 21.716 -3.494 -7.541 1.00 94.31 89 LYS A N 1
ATOM 710 C CA . LYS A 1 89 ? 21.936 -2.157 -6.992 1.00 94.31 89 LYS A CA 1
ATOM 711 C C . LYS A 1 89 ? 22.998 -1.389 -7.782 1.00 94.31 89 LYS A C 1
ATOM 713 O O . LYS A 1 89 ? 22.755 -0.242 -8.140 1.00 94.31 89 LYS A O 1
ATOM 718 N N . GLN A 1 90 ? 24.127 -2.024 -8.102 1.00 96.06 90 GLN A N 1
ATOM 719 C CA . GLN A 1 90 ? 25.182 -1.407 -8.908 1.00 96.06 90 GLN A CA 1
ATOM 720 C C . GLN A 1 90 ? 24.649 -0.957 -10.276 1.00 96.06 90 GLN A C 1
ATOM 722 O O . GLN A 1 90 ? 24.847 0.193 -10.661 1.00 96.06 90 GLN A O 1
ATOM 727 N N . LEU A 1 91 ? 23.906 -1.823 -10.975 1.00 95.88 91 LEU A N 1
ATOM 728 C CA . LEU A 1 91 ? 23.289 -1.484 -12.261 1.00 95.88 91 LEU A CA 1
ATOM 729 C C . LEU A 1 91 ? 22.339 -0.281 -12.154 1.00 95.88 91 LEU A C 1
ATOM 731 O O . LEU A 1 91 ? 22.311 0.570 -13.043 1.00 95.88 91 LEU A O 1
ATOM 735 N N . PHE A 1 92 ? 21.562 -0.202 -11.071 1.00 95.06 92 PHE A N 1
ATOM 736 C CA . PHE A 1 92 ? 20.665 0.922 -10.821 1.00 95.06 92 PHE A CA 1
ATOM 737 C C . PHE A 1 92 ? 21.416 2.228 -10.528 1.00 95.06 92 PHE A C 1
ATOM 739 O O . PHE A 1 92 ? 21.016 3.280 -11.034 1.00 95.06 92 PHE A O 1
ATOM 746 N N . ASP A 1 93 ? 22.471 2.174 -9.713 1.00 95.12 93 ASP A N 1
ATOM 747 C CA . ASP A 1 93 ? 23.267 3.345 -9.340 1.00 95.12 93 ASP A CA 1
ATOM 748 C C . ASP A 1 93 ? 24.006 3.914 -10.563 1.00 95.12 93 ASP A C 1
ATOM 750 O O . ASP A 1 93 ? 23.921 5.113 -10.823 1.00 95.12 93 ASP A O 1
ATOM 754 N N . GLU A 1 94 ? 24.637 3.060 -11.376 1.00 96.25 94 GLU A N 1
ATOM 755 C CA . GLU A 1 94 ? 25.308 3.463 -12.620 1.00 96.25 94 GLU A CA 1
ATOM 756 C C . GLU A 1 94 ? 24.322 4.101 -13.620 1.00 96.25 94 GLU A C 1
ATOM 758 O O . GLU A 1 94 ? 24.595 5.159 -14.190 1.00 96.25 94 GLU A O 1
ATOM 763 N N . ASP A 1 95 ? 23.136 3.505 -13.794 1.00 95.12 95 ASP A N 1
ATOM 764 C CA . ASP A 1 95 ? 22.051 4.049 -14.628 1.00 95.12 95 ASP A CA 1
ATOM 765 C C . ASP A 1 95 ? 21.539 5.403 -14.108 1.00 95.12 95 ASP A C 1
ATOM 767 O O . ASP A 1 95 ? 21.223 6.307 -14.890 1.00 95.12 95 ASP A O 1
ATOM 771 N N . LYS A 1 96 ? 21.478 5.572 -12.781 1.00 91.44 96 LYS A N 1
ATOM 772 C CA . LYS A 1 96 ? 21.109 6.839 -12.146 1.00 91.44 96 LYS A CA 1
ATOM 773 C C . LYS A 1 96 ? 22.153 7.916 -12.399 1.00 91.44 96 LYS A C 1
ATOM 775 O O . LYS A 1 96 ? 21.778 8.994 -12.857 1.00 91.44 96 LYS A O 1
ATOM 780 N N . GLU A 1 97 ? 23.427 7.630 -12.160 1.00 93.75 97 GLU A N 1
ATOM 781 C CA . GLU A 1 97 ? 24.506 8.591 -12.389 1.00 93.75 97 GLU A CA 1
ATOM 782 C C . GLU A 1 97 ? 24.575 9.054 -13.846 1.00 93.75 97 GLU A C 1
ATOM 784 O O . GLU A 1 97 ? 24.778 10.238 -14.112 1.00 93.75 97 GLU A O 1
ATOM 789 N N . LEU A 1 98 ? 24.395 8.136 -14.800 1.00 92.81 98 LEU A N 1
ATOM 790 C CA . LEU A 1 98 ? 24.352 8.482 -16.221 1.00 92.81 98 LEU A CA 1
ATOM 791 C C . LEU A 1 98 ? 23.205 9.453 -16.522 1.00 92.81 98 LEU A C 1
ATOM 793 O O . LEU A 1 98 ? 23.409 10.456 -17.200 1.00 92.81 98 LEU A O 1
ATOM 797 N N . SER A 1 99 ? 22.022 9.215 -15.950 1.00 89.06 99 SER A N 1
ATOM 798 C CA . SER A 1 99 ? 20.857 10.085 -16.158 1.00 89.06 99 SER A CA 1
ATOM 799 C C . SER A 1 99 ? 20.983 11.491 -15.577 1.00 89.06 99 SER A C 1
ATOM 801 O O . SER A 1 99 ? 20.302 12.406 -16.034 1.00 89.06 99 SER A O 1
ATOM 803 N N . GLU A 1 100 ? 21.828 11.659 -14.561 1.00 87.50 100 GLU A N 1
ATOM 804 C CA . GLU A 1 100 ? 22.116 12.959 -13.954 1.00 87.50 100 GLU A CA 1
ATOM 805 C C . GLU A 1 100 ? 23.157 13.740 -14.771 1.00 87.50 100 GLU A C 1
ATOM 807 O O . GLU A 1 100 ? 23.152 14.970 -14.759 1.00 87.50 100 GLU A O 1
ATOM 812 N N . LYS A 1 101 ? 24.024 13.037 -15.513 1.00 90.62 101 LYS A N 1
ATOM 813 C CA . LYS A 1 101 ? 25.057 13.626 -16.381 1.00 90.62 101 LYS A CA 1
ATOM 814 C C . LYS A 1 101 ? 24.526 13.971 -17.778 1.00 90.62 101 LYS A C 1
ATOM 816 O O . LYS A 1 101 ? 24.965 14.954 -18.368 1.00 90.62 101 LYS A O 1
ATOM 821 N N . GLU A 1 102 ? 23.592 13.183 -18.305 1.00 90.06 102 GLU A N 1
ATOM 822 C CA . GLU A 1 102 ? 23.072 13.304 -19.670 1.00 90.06 102 GLU A CA 1
ATOM 823 C C . GLU A 1 102 ? 21.575 13.655 -19.674 1.00 90.06 102 GLU A C 1
ATOM 825 O O . GLU A 1 102 ? 20.723 12.835 -19.326 1.00 90.06 102 GLU A O 1
ATOM 830 N N . SER A 1 103 ? 21.222 14.864 -20.126 1.00 80.44 103 SER A N 1
ATOM 831 C CA . SER A 1 103 ? 19.834 15.359 -20.095 1.00 80.44 103 SER A CA 1
ATOM 832 C C . SER A 1 103 ? 18.847 14.479 -20.871 1.00 80.44 103 SER A C 1
ATOM 834 O O . SER A 1 103 ? 17.712 14.280 -20.428 1.00 80.44 103 SER A O 1
ATOM 836 N N . ASP A 1 104 ? 19.285 13.898 -21.988 1.00 85.12 104 ASP A N 1
ATOM 837 C CA . ASP A 1 104 ? 18.433 13.109 -22.887 1.00 85.12 104 ASP A CA 1
ATOM 838 C C . ASP A 1 104 ? 18.457 11.605 -22.580 1.00 85.12 104 ASP A C 1
ATOM 840 O O . ASP A 1 104 ? 17.761 10.815 -23.228 1.00 85.12 104 ASP A O 1
ATOM 844 N N . TYR A 1 105 ? 19.224 11.192 -21.567 1.00 88.12 105 TYR A N 1
ATOM 845 C CA . TYR A 1 105 ? 19.342 9.794 -21.194 1.00 88.12 105 TYR A CA 1
ATOM 846 C C . TYR A 1 105 ? 18.025 9.254 -20.636 1.00 88.12 105 TYR A C 1
ATOM 848 O O . TYR A 1 105 ? 17.397 9.820 -19.733 1.00 88.12 105 TYR A O 1
ATOM 856 N N . LYS A 1 106 ? 17.605 8.110 -21.176 1.00 87.19 106 LYS A N 1
ATOM 857 C CA . LYS A 1 106 ? 16.438 7.368 -20.701 1.00 87.19 106 LYS A CA 1
ATOM 858 C C . LYS A 1 106 ? 16.908 6.265 -19.766 1.00 87.19 106 LYS A C 1
ATOM 860 O O . LYS A 1 106 ? 17.545 5.315 -20.214 1.00 87.19 106 LYS A O 1
ATOM 865 N N . ARG A 1 107 ? 16.535 6.392 -18.491 1.00 90.31 107 ARG A N 1
ATOM 866 C CA . ARG A 1 107 ? 16.753 5.383 -17.444 1.00 90.31 107 ARG A CA 1
ATOM 867 C C . ARG A 1 107 ? 16.375 3.991 -17.934 1.00 90.31 107 ARG A C 1
ATOM 869 O O . ARG A 1 107 ? 15.254 3.800 -18.413 1.00 90.31 107 ARG A O 1
ATOM 876 N N . LYS A 1 108 ? 17.275 3.028 -17.761 1.00 93.94 108 LYS A N 1
ATOM 877 C CA . LYS A 1 108 ? 17.050 1.602 -18.027 1.00 93.94 108 LYS A CA 1
ATOM 878 C C . LYS A 1 108 ? 16.391 0.901 -16.852 1.00 93.94 108 LYS A C 1
ATOM 880 O O . LYS A 1 108 ? 15.698 -0.090 -17.065 1.00 93.94 108 LYS A O 1
ATOM 885 N N . TYR A 1 109 ? 16.554 1.433 -15.641 1.00 93.44 109 TYR A N 1
ATOM 886 C CA . TYR A 1 109 ? 15.984 0.852 -14.433 1.00 93.44 109 TYR A CA 1
ATOM 887 C C . TYR A 1 109 ? 15.099 1.842 -13.682 1.00 93.44 109 TYR A C 1
ATOM 889 O O . TYR A 1 109 ? 15.327 3.053 -13.649 1.00 93.44 109 TYR A O 1
ATOM 897 N N . THR A 1 110 ? 14.066 1.303 -13.053 1.00 91.56 110 THR A N 1
ATOM 898 C CA . THR A 1 110 ? 13.174 2.008 -12.141 1.00 91.56 110 THR A CA 1
ATOM 899 C C . THR A 1 110 ? 13.019 1.213 -10.855 1.00 91.56 110 THR A C 1
ATOM 901 O O . THR A 1 110 ? 13.418 0.050 -10.776 1.00 91.56 110 THR A O 1
ATOM 904 N N . VAL A 1 111 ? 12.433 1.850 -9.846 1.00 92.38 111 VAL A N 1
ATOM 905 C CA . VAL A 1 111 ? 12.133 1.210 -8.568 1.00 92.38 111 VAL A CA 1
ATOM 906 C C . VAL A 1 111 ? 10.642 0.989 -8.406 1.00 92.38 111 VAL A C 1
ATOM 908 O O . VAL A 1 111 ? 9.815 1.761 -8.910 1.00 92.38 111 VAL A O 1
ATOM 911 N N . ARG A 1 112 ? 10.304 -0.062 -7.670 1.00 91.75 112 ARG A N 1
ATOM 912 C CA . ARG A 1 112 ? 8.934 -0.416 -7.338 1.00 91.75 112 ARG A CA 1
ATOM 913 C C . ARG A 1 112 ? 8.859 -0.959 -5.921 1.00 91.75 112 ARG A C 1
ATOM 915 O O . ARG A 1 112 ? 9.718 -1.729 -5.507 1.00 91.75 112 ARG A O 1
ATOM 922 N N . THR A 1 113 ? 7.768 -0.626 -5.251 1.00 92.88 113 THR A N 1
ATOM 923 C CA . THR A 1 113 ? 7.349 -1.285 -4.017 1.00 92.88 113 THR A CA 1
ATOM 924 C C . THR A 1 113 ? 5.997 -1.934 -4.264 1.00 92.88 113 THR A C 1
ATOM 926 O O . THR A 1 113 ? 5.113 -1.333 -4.884 1.00 92.88 113 THR A O 1
ATOM 929 N N . MET A 1 114 ? 5.844 -3.178 -3.829 1.00 94.62 114 MET A N 1
ATOM 930 C CA . MET A 1 114 ? 4.575 -3.886 -3.863 1.00 94.62 114 MET A CA 1
ATOM 931 C C . MET A 1 114 ? 4.030 -4.053 -2.451 1.00 94.62 114 MET A C 1
ATOM 933 O O . MET A 1 114 ? 4.778 -4.383 -1.536 1.00 94.62 114 MET A O 1
ATOM 937 N N . TYR A 1 115 ? 2.729 -3.845 -2.288 1.00 95.56 115 TYR A N 1
ATOM 938 C CA . TYR A 1 115 ? 2.039 -3.981 -1.011 1.00 95.56 115 TYR A CA 1
ATOM 939 C C . TYR A 1 115 ? 0.974 -5.062 -1.150 1.00 95.56 115 TYR A C 1
ATOM 941 O O . TYR A 1 115 ? 0.103 -4.955 -2.010 1.00 95.56 115 TYR A O 1
ATOM 949 N N . CYS A 1 116 ? 1.046 -6.095 -0.318 1.00 96.75 116 CYS A N 1
ATOM 950 C CA . CYS A 1 116 ? -0.027 -7.064 -0.138 1.00 96.75 116 CYS A CA 1
ATOM 951 C C . CYS A 1 116 ? -1.009 -6.479 0.878 1.00 96.75 116 CYS A C 1
ATOM 953 O O . CYS A 1 116 ? -0.637 -6.277 2.037 1.00 96.75 116 CYS A O 1
ATOM 955 N N . VAL A 1 117 ? -2.225 -6.152 0.442 1.00 97.62 117 VAL A N 1
ATOM 956 C CA . VAL A 1 117 ? -3.179 -5.384 1.252 1.00 97.62 117 VAL A CA 1
ATOM 957 C C . VAL A 1 117 ? -4.581 -5.975 1.230 1.00 97.62 117 VAL A C 1
ATOM 959 O O . VAL A 1 117 ? -4.990 -6.616 0.258 1.00 97.62 117 VAL A O 1
ATOM 962 N N . TYR A 1 118 ? -5.339 -5.677 2.279 1.00 98.12 118 TYR A N 1
ATOM 963 C CA . TYR A 1 118 ? -6.797 -5.703 2.236 1.00 98.12 118 TYR A CA 1
ATOM 964 C C . TYR A 1 118 ? -7.324 -4.279 2.101 1.00 98.12 118 TYR A C 1
ATOM 966 O O . TYR A 1 118 ? -6.919 -3.393 2.849 1.00 98.12 118 TYR A O 1
ATOM 974 N N . ILE A 1 119 ? -8.234 -4.062 1.158 1.00 98.00 119 ILE A N 1
ATOM 975 C CA . ILE A 1 119 ? -9.035 -2.841 1.076 1.00 98.00 119 ILE A CA 1
ATOM 976 C C . ILE A 1 119 ? -10.152 -2.958 2.109 1.00 98.00 119 ILE A C 1
ATOM 978 O O . ILE A 1 119 ? -10.734 -4.035 2.269 1.00 98.00 119 ILE A O 1
ATOM 982 N N . LEU A 1 120 ? -10.432 -1.867 2.816 1.00 97.62 120 LEU A N 1
ATOM 983 C CA . LEU A 1 120 ? -11.389 -1.840 3.912 1.00 97.62 120 LEU A CA 1
ATOM 984 C C . LEU A 1 120 ? -12.611 -0.972 3.595 1.00 97.62 120 LEU A C 1
ATOM 986 O O . LEU A 1 120 ? -12.533 0.010 2.852 1.00 97.62 120 LEU A O 1
ATOM 990 N N . THR A 1 121 ? -13.739 -1.355 4.180 1.00 96.50 121 THR A N 1
ATOM 991 C CA . THR A 1 121 ? -14.992 -0.599 4.211 1.00 96.50 121 THR A CA 1
ATOM 992 C C . THR A 1 121 ? -14.890 0.579 5.183 1.00 96.50 121 THR A C 1
ATOM 994 O O . THR A 1 121 ? -13.901 0.719 5.909 1.00 96.50 121 THR A O 1
ATOM 997 N N . LYS A 1 122 ? -15.930 1.420 5.232 1.00 94.25 122 LYS A N 1
ATOM 998 C CA . LYS A 1 122 ? -16.030 2.536 6.189 1.00 94.25 122 LYS A CA 1
ATOM 999 C C . LYS A 1 122 ? -15.965 2.103 7.660 1.00 94.25 122 LYS A C 1
ATOM 1001 O O . LYS A 1 122 ? -15.532 2.877 8.502 1.00 94.25 122 LYS A O 1
ATOM 1006 N N . ASP A 1 123 ? -16.320 0.851 7.948 1.00 94.44 123 ASP A N 1
ATOM 1007 C CA . ASP A 1 123 ? -16.335 0.277 9.301 1.00 94.44 123 ASP A CA 1
ATOM 1008 C C . ASP A 1 123 ? -15.065 -0.536 9.629 1.00 94.44 123 ASP A C 1
ATOM 1010 O O . ASP A 1 123 ? -15.068 -1.352 10.554 1.00 94.44 123 ASP A O 1
ATOM 1014 N N . ASN A 1 124 ? -13.992 -0.364 8.847 1.00 95.44 124 ASN A N 1
ATOM 1015 C CA . ASN A 1 124 ? -12.733 -1.116 8.947 1.00 95.44 124 ASN A CA 1
ATOM 1016 C C . ASN A 1 124 ? -12.878 -2.638 8.761 1.00 95.44 124 ASN A C 1
ATOM 1018 O O . ASN A 1 124 ? -12.036 -3.408 9.226 1.00 95.44 124 ASN A O 1
ATOM 1022 N N . LYS A 1 125 ? -13.911 -3.091 8.039 1.00 96.00 125 LYS A N 1
ATOM 1023 C CA . LYS A 1 125 ? -14.058 -4.498 7.638 1.00 96.00 125 LYS A CA 1
ATOM 1024 C C . LYS A 1 125 ? -13.422 -4.725 6.278 1.00 96.00 125 LYS A C 1
ATOM 1026 O O . LYS A 1 125 ? -13.400 -3.832 5.438 1.00 96.00 125 LYS A O 1
ATOM 1031 N N . ARG A 1 126 ? -12.917 -5.929 6.022 1.00 96.88 126 ARG A N 1
ATOM 1032 C CA . ARG A 1 126 ? -12.327 -6.262 4.717 1.00 96.88 126 ARG A CA 1
ATOM 1033 C C . ARG A 1 126 ? -13.399 -6.246 3.628 1.00 96.88 126 ARG A C 1
ATOM 1035 O O . ARG A 1 126 ? -14.433 -6.893 3.762 1.00 96.88 126 ARG A O 1
ATOM 1042 N N . ALA A 1 127 ? -13.122 -5.556 2.527 1.00 97.62 127 ALA A N 1
ATOM 1043 C CA . ALA A 1 127 ? -14.025 -5.460 1.382 1.00 97.62 127 ALA A CA 1
ATOM 1044 C C . ALA A 1 127 ? -14.008 -6.710 0.477 1.00 97.62 127 ALA A C 1
ATOM 1046 O O . ALA A 1 127 ? -14.800 -6.817 -0.462 1.00 97.62 127 ALA A O 1
ATOM 1047 N N . HIS A 1 128 ? -13.076 -7.632 0.726 1.00 97.38 128 HIS A N 1
ATOM 1048 C CA . HIS A 1 128 ? -12.812 -8.814 -0.089 1.00 97.38 128 HIS A CA 1
ATOM 1049 C C . HIS A 1 128 ? -12.082 -9.900 0.728 1.00 97.38 128 HIS A C 1
ATOM 1051 O O . HIS A 1 128 ? -11.427 -9.599 1.730 1.00 97.38 128 HIS A O 1
ATOM 1057 N N . ASN A 1 129 ? -12.164 -11.170 0.310 1.00 96.06 129 ASN A N 1
ATOM 1058 C CA . ASN A 1 129 ? -11.664 -12.303 1.113 1.00 96.06 129 ASN A CA 1
ATOM 1059 C C . ASN A 1 129 ? -10.195 -12.681 0.867 1.00 96.06 129 ASN A C 1
ATOM 1061 O O . ASN A 1 129 ? -9.586 -13.348 1.705 1.00 96.06 129 ASN A O 1
ATOM 1065 N N . LYS A 1 130 ? -9.612 -12.279 -0.266 1.00 95.75 130 LYS A N 1
ATOM 1066 C CA . LYS A 1 130 ? -8.201 -12.530 -0.606 1.00 95.75 130 LYS A CA 1
ATOM 1067 C C . LYS A 1 130 ? -7.469 -11.215 -0.823 1.00 95.75 130 LYS A C 1
ATOM 1069 O O . LYS A 1 130 ? -8.031 -10.351 -1.490 1.00 95.75 130 LYS A O 1
ATOM 1074 N N . PRO A 1 131 ? -6.237 -11.041 -0.322 1.00 96.31 131 PRO A N 1
ATOM 1075 C CA . PRO A 1 131 ? -5.538 -9.774 -0.447 1.00 96.31 131 PRO A CA 1
ATOM 1076 C C . PRO A 1 131 ? -5.244 -9.437 -1.914 1.00 96.31 131 PRO A C 1
ATOM 1078 O O . PRO A 1 131 ? -5.128 -10.315 -2.778 1.00 96.31 131 PRO A O 1
ATOM 1081 N N . VAL A 1 132 ? -5.095 -8.145 -2.185 1.00 95.81 132 VAL A N 1
ATOM 1082 C CA . VAL A 1 132 ? -4.681 -7.613 -3.487 1.00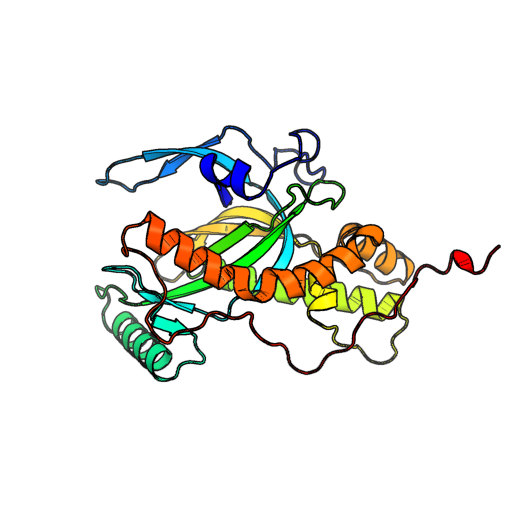 95.81 132 VAL A CA 1
ATOM 1083 C C . VAL A 1 132 ? -3.247 -7.103 -3.411 1.00 95.81 132 VAL A C 1
ATOM 1085 O O . VAL A 1 132 ? -2.766 -6.722 -2.344 1.00 95.81 132 VAL A O 1
ATOM 1088 N N . VAL A 1 133 ? -2.550 -7.091 -4.548 1.00 94.56 133 VAL A N 1
ATOM 1089 C CA . VAL A 1 133 ? -1.189 -6.549 -4.638 1.00 94.56 133 VAL A CA 1
ATOM 1090 C C . VAL A 1 133 ? -1.223 -5.172 -5.289 1.00 94.56 133 VAL A C 1
ATOM 1092 O O . VAL A 1 133 ? -1.478 -5.039 -6.487 1.00 94.56 133 VAL A O 1
ATOM 1095 N N . LEU A 1 134 ? -0.920 -4.136 -4.510 1.00 93.69 134 LEU A N 1
ATOM 1096 C CA . LEU A 1 134 ? -0.723 -2.781 -5.015 1.00 93.69 134 LEU A CA 1
ATOM 1097 C C . LEU A 1 134 ? 0.711 -2.626 -5.497 1.00 93.69 134 LEU A C 1
ATOM 1099 O O . LEU A 1 134 ? 1.658 -2.733 -4.724 1.00 93.69 134 LEU A O 1
ATOM 1103 N N . SER A 1 135 ? 0.878 -2.359 -6.787 1.00 92.00 135 SER A N 1
ATOM 1104 C CA . SER A 1 135 ? 2.188 -2.322 -7.430 1.00 92.00 135 SER A CA 1
ATOM 1105 C C . SER A 1 135 ? 2.593 -0.884 -7.765 1.00 92.00 135 SER A C 1
ATOM 1107 O O . SER A 1 135 ? 2.307 -0.385 -8.858 1.00 92.00 135 SER A O 1
ATOM 1109 N N . ILE A 1 136 ? 3.276 -0.214 -6.835 1.00 91.44 136 ILE A N 1
ATOM 1110 C CA . ILE A 1 136 ? 3.527 1.232 -6.877 1.00 91.44 136 ILE A CA 1
ATOM 1111 C C . ILE A 1 136 ? 4.941 1.530 -7.393 1.00 91.44 136 ILE A C 1
ATOM 1113 O O . ILE A 1 136 ? 5.930 0.996 -6.893 1.00 91.44 136 ILE A O 1
ATOM 1117 N N . LYS A 1 137 ? 5.055 2.389 -8.413 1.00 87.94 137 LYS A N 1
ATOM 1118 C CA . LYS A 1 137 ? 6.332 2.708 -9.076 1.00 87.94 137 LYS A CA 1
ATOM 1119 C C . LYS A 1 137 ? 6.875 4.074 -8.674 1.00 87.94 137 LYS A C 1
ATOM 1121 O O . LYS A 1 137 ? 6.108 5.021 -8.517 1.00 87.94 137 LYS A O 1
ATOM 1126 N N . GLY A 1 138 ? 8.201 4.192 -8.660 1.00 85.62 138 GLY A N 1
ATOM 1127 C CA . GLY A 1 138 ? 8.905 5.473 -8.649 1.00 85.62 138 GLY A CA 1
ATOM 1128 C C . GLY A 1 138 ? 8.500 6.389 -7.492 1.00 85.62 138 GLY A C 1
ATOM 1129 O O . GLY A 1 138 ? 8.394 5.943 -6.352 1.00 85.62 138 GLY A O 1
ATOM 1130 N N . LEU A 1 139 ? 8.277 7.671 -7.799 1.00 84.94 139 LEU A N 1
ATOM 1131 C CA . LEU A 1 139 ? 8.015 8.721 -6.806 1.00 84.94 139 LEU A CA 1
ATOM 1132 C C . LEU A 1 139 ? 6.758 8.458 -5.963 1.00 84.94 139 LEU A C 1
ATOM 1134 O O . LEU A 1 139 ? 6.804 8.680 -4.758 1.00 84.94 139 LEU A O 1
ATOM 1138 N N . ASN A 1 140 ? 5.703 7.872 -6.544 1.00 87.50 140 ASN A N 1
ATOM 1139 C CA . ASN A 1 140 ? 4.520 7.443 -5.785 1.00 87.50 140 ASN A CA 1
ATOM 1140 C C . ASN A 1 140 ? 4.872 6.432 -4.685 1.00 87.50 140 ASN A C 1
ATOM 1142 O O . ASN A 1 140 ? 4.305 6.472 -3.599 1.00 87.50 140 ASN A O 1
ATOM 1146 N N . GLY A 1 141 ? 5.800 5.512 -4.967 1.00 88.31 141 GLY A N 1
ATOM 1147 C CA . GLY A 1 141 ? 6.210 4.488 -4.004 1.00 88.31 141 GLY A CA 1
ATOM 1148 C C . GLY A 1 141 ? 7.032 5.081 -2.864 1.00 88.31 141 GLY A C 1
ATOM 1149 O O . GLY A 1 141 ? 6.863 4.691 -1.713 1.00 88.31 141 GLY A O 1
ATOM 1150 N N . VAL A 1 142 ? 7.887 6.058 -3.180 1.00 86.00 142 VAL A N 1
ATOM 1151 C CA . VAL A 1 142 ? 8.671 6.799 -2.181 1.00 86.00 142 VAL A CA 1
ATOM 1152 C C . VAL A 1 142 ? 7.752 7.595 -1.256 1.00 86.00 142 VAL A C 1
ATOM 1154 O O . VAL A 1 142 ? 7.905 7.516 -0.038 1.00 86.00 142 VAL A O 1
ATOM 1157 N N . ASP A 1 143 ? 6.792 8.322 -1.829 1.00 89.31 143 ASP A N 1
ATOM 1158 C CA . ASP A 1 143 ? 5.843 9.137 -1.074 1.00 89.31 143 ASP A CA 1
ATOM 1159 C C . ASP A 1 143 ? 4.963 8.283 -0.150 1.00 89.31 143 ASP A C 1
ATOM 1161 O O . ASP A 1 143 ? 4.927 8.515 1.060 1.00 89.31 143 ASP A O 1
ATOM 1165 N N . LEU A 1 144 ? 4.351 7.221 -0.691 1.00 93.12 144 LEU A N 1
ATOM 1166 C CA . LEU A 1 144 ? 3.561 6.279 0.100 1.00 93.12 144 LEU A CA 1
ATOM 1167 C C . LEU A 1 144 ? 4.397 5.652 1.222 1.00 93.12 144 LEU A C 1
ATOM 1169 O O . LEU A 1 144 ? 3.962 5.662 2.366 1.00 93.12 144 LEU A O 1
ATOM 1173 N N . SER A 1 145 ? 5.610 5.164 0.928 1.00 91.62 145 SER A N 1
ATOM 1174 C CA . SER A 1 145 ? 6.481 4.542 1.936 1.00 91.62 145 SER A CA 1
ATOM 1175 C C . SER A 1 145 ? 6.811 5.488 3.091 1.00 91.62 145 SER A C 1
ATOM 1177 O O . SER A 1 145 ? 6.841 5.057 4.245 1.00 91.62 145 SER A O 1
ATOM 1179 N N . LYS A 1 146 ? 7.057 6.771 2.802 1.00 91.94 146 LYS A N 1
ATOM 1180 C CA . LYS A 1 146 ? 7.320 7.774 3.837 1.00 91.94 146 LYS A CA 1
ATOM 1181 C C . LYS A 1 146 ? 6.078 8.007 4.697 1.00 91.94 146 LYS A C 1
ATOM 1183 O O . LYS A 1 146 ? 6.160 7.856 5.911 1.00 91.94 146 LYS A O 1
ATOM 1188 N N . LYS A 1 147 ? 4.936 8.301 4.068 1.00 95.06 147 LYS A N 1
ATOM 1189 C CA . LYS A 1 147 ? 3.675 8.585 4.769 1.00 95.06 147 LYS A CA 1
ATOM 1190 C C . LYS A 1 147 ? 3.212 7.404 5.622 1.00 95.06 147 LYS A C 1
ATOM 1192 O O . LYS A 1 147 ? 2.814 7.599 6.763 1.00 95.06 147 LYS A O 1
ATOM 1197 N N . THR A 1 148 ? 3.352 6.175 5.126 1.00 94.50 148 THR A N 1
ATOM 1198 C CA . THR A 1 148 ? 2.994 4.983 5.901 1.00 94.50 148 THR A CA 1
ATOM 1199 C C . THR A 1 148 ? 3.907 4.760 7.107 1.00 94.50 148 THR A C 1
ATOM 1201 O O . THR A 1 148 ? 3.420 4.333 8.142 1.00 94.50 148 THR A O 1
ATOM 1204 N N . LYS A 1 149 ? 5.205 5.094 7.019 1.00 92.88 149 LYS A N 1
ATOM 1205 C CA . LYS A 1 149 ? 6.126 5.019 8.171 1.00 92.88 149 LYS A CA 1
ATOM 1206 C C . LYS A 1 149 ? 5.810 6.070 9.230 1.00 92.88 149 LYS A C 1
ATOM 1208 O O . LYS A 1 149 ? 5.939 5.795 10.418 1.00 92.88 149 LYS A O 1
ATOM 1213 N N . ASP A 1 150 ? 5.448 7.276 8.802 1.00 94.50 150 ASP A N 1
ATOM 1214 C CA . ASP A 1 150 ? 5.043 8.341 9.720 1.00 94.50 150 ASP A CA 1
ATOM 1215 C C . ASP A 1 150 ? 3.721 7.974 10.416 1.00 94.50 150 ASP A C 1
ATOM 1217 O O . ASP A 1 150 ? 3.604 8.133 11.629 1.00 94.50 150 ASP A O 1
ATOM 1221 N N . PHE A 1 151 ? 2.783 7.374 9.679 1.00 96.25 151 PHE A N 1
ATOM 1222 C CA . PHE A 1 151 ? 1.557 6.802 10.231 1.00 96.25 151 PHE A CA 1
ATOM 1223 C C . PHE A 1 151 ? 1.821 5.655 11.220 1.00 96.25 151 PHE A C 1
ATOM 1225 O O . PHE A 1 151 ? 1.276 5.681 12.319 1.00 96.25 151 PHE A O 1
ATOM 1232 N N . ASP A 1 152 ? 2.691 4.693 10.883 1.00 93.69 152 ASP A N 1
ATOM 1233 C CA . ASP A 1 152 ? 3.027 3.572 11.775 1.00 93.69 152 ASP A CA 1
ATOM 1234 C C . ASP A 1 152 ? 3.535 4.082 13.126 1.00 93.69 152 ASP A C 1
ATOM 1236 O O . ASP A 1 152 ? 3.045 3.666 14.170 1.00 93.69 152 ASP A O 1
ATOM 1240 N N . ARG A 1 153 ? 4.431 5.076 13.123 1.00 93.31 153 ARG A N 1
ATOM 1241 C CA . ARG A 1 153 ? 4.923 5.710 14.359 1.00 93.31 153 ARG A CA 1
ATOM 1242 C C . ARG A 1 153 ? 3.819 6.386 15.169 1.00 93.31 153 ARG A C 1
ATOM 1244 O O . ARG A 1 153 ? 3.883 6.398 16.396 1.00 93.31 153 ARG A O 1
ATOM 1251 N N . ALA A 1 154 ? 2.834 6.983 14.504 1.00 95.00 154 ALA A N 1
ATOM 1252 C CA . ALA A 1 154 ? 1.712 7.625 15.176 1.00 95.00 154 ALA A CA 1
ATOM 1253 C C . ALA A 1 154 ? 0.789 6.583 15.839 1.00 95.00 154 ALA A C 1
ATOM 1255 O O . ALA A 1 154 ? 0.387 6.766 16.990 1.00 95.00 154 ALA A O 1
ATOM 1256 N N . VAL A 1 155 ? 0.534 5.453 15.166 1.00 95.00 155 VAL A N 1
ATOM 1257 C CA . VAL A 1 155 ? -0.178 4.299 15.746 1.00 95.00 155 VAL A CA 1
ATOM 1258 C C . VAL A 1 155 ? 0.595 3.736 16.940 1.00 95.00 155 VAL A C 1
ATOM 1260 O O . VAL A 1 155 ? 0.020 3.556 18.011 1.00 95.00 155 VAL A O 1
ATOM 1263 N N . GLU A 1 156 ? 1.909 3.529 16.806 1.00 93.19 156 GLU A N 1
ATOM 1264 C CA . GLU A 1 156 ? 2.771 3.078 17.908 1.00 93.19 156 GLU A CA 1
ATOM 1265 C C . GLU A 1 156 ? 2.736 4.040 19.097 1.00 93.19 156 GLU A C 1
ATOM 1267 O O . GLU A 1 156 ? 2.726 3.604 20.246 1.00 93.19 156 GLU A O 1
ATOM 1272 N N . SER A 1 157 ? 2.689 5.353 18.852 1.00 93.56 157 SER A N 1
ATOM 1273 C CA . SER A 1 157 ? 2.557 6.330 19.933 1.00 93.56 157 SER A CA 1
ATOM 1274 C C . SER A 1 157 ? 1.231 6.196 20.680 1.00 93.56 157 SER A C 1
ATOM 1276 O O . SER A 1 157 ? 1.217 6.414 21.891 1.00 93.56 157 SER A O 1
ATOM 1278 N N . CYS A 1 158 ? 0.136 5.868 19.991 1.00 95.06 158 CYS A N 1
ATOM 1279 C CA . CYS A 1 158 ? -1.157 5.634 20.632 1.00 95.06 158 CYS A CA 1
ATOM 1280 C C . CYS A 1 158 ? -1.146 4.318 21.418 1.00 95.06 158 CYS A C 1
ATOM 1282 O O . CYS A 1 158 ? -1.535 4.309 22.581 1.00 95.06 158 CYS A O 1
ATOM 1284 N N . LEU A 1 159 ? -0.592 3.245 20.843 1.00 93.50 159 LEU A N 1
ATOM 1285 C CA . LEU A 1 159 ? -0.427 1.954 21.523 1.00 93.50 159 LEU A CA 1
ATOM 1286 C C . LEU A 1 159 ? 0.421 2.067 22.792 1.00 93.50 159 LEU A C 1
ATOM 1288 O O . LEU A 1 159 ? 0.030 1.560 23.836 1.00 93.50 159 LEU A O 1
ATOM 1292 N N . ASN A 1 160 ? 1.562 2.758 22.728 1.00 92.56 160 ASN A N 1
ATOM 1293 C CA . ASN A 1 160 ? 2.407 2.989 23.902 1.00 92.56 160 ASN A CA 1
ATOM 1294 C C . ASN A 1 160 ? 1.666 3.767 24.997 1.00 92.56 160 ASN A C 1
ATOM 1296 O O . ASN A 1 160 ? 1.866 3.490 26.174 1.00 92.56 160 ASN A O 1
ATOM 1300 N N . ARG A 1 161 ? 0.806 4.722 24.619 1.00 93.62 161 ARG A N 1
ATOM 1301 C CA . ARG A 1 161 ? 0.021 5.508 25.576 1.00 93.62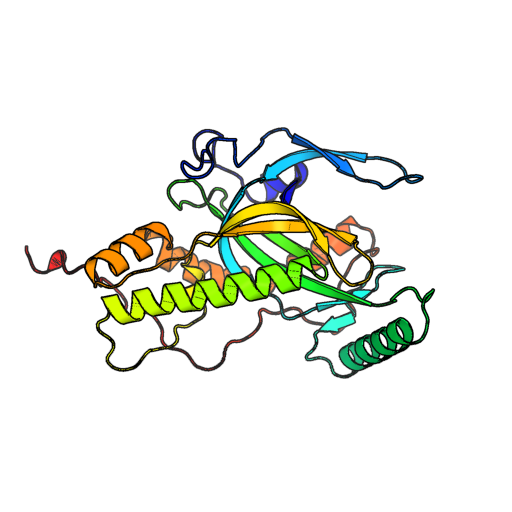 161 ARG A CA 1
ATOM 1302 C C . ARG A 1 161 ? -1.068 4.677 26.246 1.00 93.62 161 ARG A C 1
ATOM 1304 O O . ARG A 1 161 ? -1.175 4.739 27.463 1.00 93.62 161 ARG A O 1
ATOM 1311 N N . VAL A 1 162 ? -1.825 3.891 25.479 1.00 93.19 162 VAL A N 1
ATOM 1312 C CA . VAL A 1 162 ? -2.866 3.002 26.028 1.00 93.19 162 VAL A CA 1
ATOM 1313 C C . VAL A 1 162 ? -2.264 1.907 26.906 1.00 93.19 162 VAL A C 1
ATOM 1315 O O . VAL A 1 162 ? -2.817 1.587 27.949 1.00 93.19 162 VAL A O 1
ATOM 1318 N N . ASN A 1 163 ? -1.100 1.376 26.530 1.00 89.38 163 ASN A N 1
ATOM 1319 C CA . ASN A 1 163 ? -0.391 0.372 27.324 1.00 89.38 163 ASN A CA 1
ATOM 1320 C C . ASN A 1 163 ? 0.396 0.971 28.504 1.00 89.38 163 ASN A C 1
ATOM 1322 O O . ASN A 1 163 ? 1.091 0.228 29.196 1.00 89.38 163 ASN A O 1
ATOM 1326 N N . GLU A 1 164 ? 0.334 2.295 28.701 1.00 88.81 164 GLU A N 1
ATOM 1327 C CA . GLU A 1 164 ? 1.079 3.031 29.729 1.00 88.81 164 GLU A CA 1
ATOM 1328 C C . GLU A 1 164 ? 2.586 2.687 29.749 1.00 88.81 164 GLU A C 1
ATOM 1330 O O . GLU A 1 164 ? 3.219 2.581 30.800 1.00 88.81 164 GLU A O 1
ATOM 1335 N N . GLU A 1 165 ? 3.188 2.488 28.571 1.00 83.25 165 GLU A N 1
ATOM 1336 C CA . GLU A 1 165 ? 4.589 2.072 28.448 1.00 83.25 165 GLU A CA 1
ATOM 1337 C C . GLU A 1 165 ? 5.528 3.220 28.864 1.00 83.25 165 GLU A C 1
ATOM 1339 O O . GLU A 1 165 ? 5.587 4.271 28.222 1.00 83.25 165 GLU A O 1
ATOM 1344 N N . GLU A 1 166 ? 6.324 3.006 29.919 1.00 67.75 166 GLU A N 1
ATOM 1345 C CA . GLU A 1 166 ? 7.293 3.998 30.422 1.00 67.75 166 GLU A CA 1
ATOM 1346 C C . GLU A 1 166 ? 8.415 4.312 29.413 1.00 67.75 166 GLU A C 1
ATOM 1348 O O . GLU A 1 166 ? 8.998 5.399 29.423 1.00 67.75 166 GLU A O 1
ATOM 1353 N N . ILE A 1 167 ? 8.732 3.354 28.536 1.00 75.56 167 ILE A N 1
ATOM 1354 C CA . ILE A 1 167 ? 9.703 3.490 27.448 1.00 75.56 167 ILE A CA 1
ATOM 1355 C C . ILE A 1 167 ? 8.980 3.169 26.147 1.00 75.56 167 ILE A C 1
ATOM 1357 O O . ILE A 1 167 ? 8.446 2.074 26.003 1.00 75.56 167 ILE A O 1
ATOM 1361 N N . SER A 1 168 ? 9.028 4.100 25.189 1.00 78.62 168 SER A N 1
ATOM 1362 C CA . SER A 1 168 ? 8.415 3.927 23.868 1.00 78.62 168 SER A CA 1
ATOM 1363 C C . SER A 1 168 ? 8.880 2.621 23.218 1.00 78.62 168 SER A C 1
ATOM 1365 O O . SER A 1 168 ? 10.043 2.492 22.818 1.00 78.62 168 SER A O 1
ATOM 1367 N N . ALA A 1 169 ? 7.976 1.645 23.149 1.00 77.69 169 ALA A N 1
ATOM 1368 C CA . ALA A 1 169 ? 8.215 0.370 22.506 1.00 77.69 169 ALA A CA 1
ATOM 1369 C C . ALA A 1 169 ? 8.002 0.500 20.994 1.00 77.69 169 ALA A C 1
ATOM 1371 O O . ALA A 1 169 ? 7.140 1.244 20.522 1.00 77.69 169 ALA A O 1
ATOM 1372 N N . THR A 1 170 ? 8.786 -0.262 20.234 1.00 82.38 170 THR A N 1
ATOM 1373 C CA . THR A 1 170 ? 8.548 -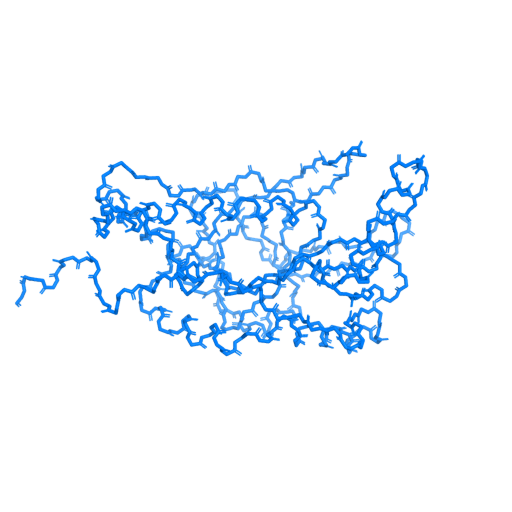0.496 18.806 1.00 82.38 170 THR A CA 1
ATOM 1374 C C . THR A 1 170 ? 7.822 -1.825 18.651 1.00 82.38 170 THR A C 1
ATOM 1376 O O . THR A 1 170 ? 8.235 -2.843 19.225 1.00 82.38 170 THR A O 1
ATOM 1379 N N . PHE A 1 171 ? 6.741 -1.815 17.881 1.00 82.81 171 PHE A N 1
ATOM 1380 C CA . PHE A 1 171 ? 5.874 -2.973 17.716 1.00 82.81 171 PHE A CA 1
ATOM 1381 C C . PHE A 1 171 ? 6.247 -3.763 16.459 1.00 82.81 171 PHE A C 1
ATOM 1383 O O . PHE A 1 171 ? 6.912 -3.257 15.555 1.00 82.81 171 PHE A O 1
ATOM 1390 N N . SER A 1 172 ? 5.882 -5.044 16.433 1.00 83.69 172 SER A N 1
ATOM 1391 C CA . SER A 1 172 ? 6.208 -5.929 15.313 1.00 83.69 172 SER A CA 1
ATOM 1392 C C . SER A 1 172 ? 5.334 -5.677 14.084 1.00 83.69 172 SER A C 1
ATOM 1394 O O . SER A 1 172 ? 4.269 -5.065 14.162 1.00 83.69 172 SER A O 1
ATOM 1396 N N . GLU A 1 173 ? 5.739 -6.235 12.940 1.00 81.56 173 GLU A N 1
ATOM 1397 C CA . GLU A 1 173 ? 4.932 -6.198 11.710 1.00 81.56 173 GLU A CA 1
ATOM 1398 C C . GLU A 1 173 ? 3.558 -6.858 11.881 1.00 81.56 173 GLU A C 1
ATOM 1400 O O . GLU A 1 173 ? 2.629 -6.539 11.144 1.00 81.56 173 GLU A O 1
ATOM 1405 N N . GLN A 1 174 ? 3.399 -7.751 12.865 1.00 86.56 174 GLN A N 1
ATOM 1406 C CA . GLN A 1 174 ? 2.091 -8.314 13.207 1.00 86.56 174 GLN A CA 1
ATOM 1407 C C . GLN A 1 174 ? 1.132 -7.260 13.746 1.00 86.56 174 GLN A C 1
ATOM 1409 O O . GLN A 1 174 ? -0.068 -7.347 13.510 1.00 86.56 174 GLN A O 1
ATOM 1414 N N . VAL A 1 175 ? 1.658 -6.258 14.448 1.00 88.12 175 VAL A N 1
ATOM 1415 C CA . VAL A 1 175 ? 0.879 -5.152 15.002 1.00 88.12 175 VAL A CA 1
ATOM 1416 C C . VAL A 1 175 ? 0.599 -4.116 13.926 1.00 88.12 175 VAL A C 1
ATOM 1418 O O . VAL A 1 175 ? -0.544 -3.700 13.760 1.00 88.12 175 VAL A O 1
ATOM 1421 N N . HIS A 1 176 ? 1.606 -3.746 13.127 1.00 91.00 176 HIS A N 1
ATOM 1422 C CA . HIS A 1 176 ? 1.398 -2.819 12.006 1.00 91.00 176 HIS A CA 1
ATOM 1423 C C . HIS A 1 176 ? 0.433 -3.384 10.968 1.00 91.00 176 HIS A C 1
ATOM 1425 O O . HIS A 1 176 ? -0.301 -2.618 10.342 1.00 91.00 176 HIS A O 1
ATOM 1431 N N . ALA A 1 177 ? 0.360 -4.709 10.828 1.00 94.62 177 ALA A N 1
ATOM 1432 C CA . ALA A 1 177 ? -0.629 -5.340 9.973 1.00 94.62 177 ALA A CA 1
ATOM 1433 C C . ALA A 1 177 ? -2.060 -5.202 10.472 1.00 94.62 177 ALA A C 1
ATOM 1435 O O . ALA A 1 177 ? -2.962 -5.430 9.684 1.00 94.62 177 ALA A O 1
ATOM 1436 N N . LEU A 1 178 ? -2.303 -4.799 11.717 1.00 96.38 178 LEU A N 1
ATOM 1437 C CA . LEU A 1 178 ? -3.646 -4.483 12.206 1.00 96.38 178 LEU A CA 1
ATOM 1438 C C . LEU A 1 178 ? -4.065 -3.044 11.873 1.00 96.38 178 LEU A C 1
ATOM 1440 O O . LEU A 1 178 ? -5.238 -2.708 11.995 1.00 96.38 178 LEU A O 1
ATOM 1444 N N . SER A 1 179 ? -3.125 -2.195 11.451 1.00 96.69 179 SER A N 1
ATOM 1445 C CA . SER A 1 179 ? -3.382 -0.776 11.217 1.00 96.69 179 SER A CA 1
ATOM 1446 C C . SER A 1 179 ? -4.144 -0.503 9.912 1.00 96.69 179 SER A C 1
ATOM 1448 O O . SER A 1 179 ? -4.006 -1.220 8.915 1.00 96.69 179 SER A O 1
ATOM 1450 N N . VAL A 1 180 ? -4.928 0.574 9.914 1.00 97.44 180 VAL A N 1
ATOM 1451 C CA . VAL A 1 180 ? -5.765 1.047 8.807 1.00 97.44 180 VAL A CA 1
ATOM 1452 C C . VAL A 1 180 ? -5.229 2.376 8.307 1.00 97.44 180 VAL A C 1
ATOM 1454 O O . VAL A 1 180 ? -5.403 3.410 8.944 1.00 97.44 180 VAL A O 1
ATOM 1457 N N . PHE A 1 181 ? -4.600 2.357 7.137 1.00 96.75 181 PHE A N 1
ATOM 1458 C CA . PHE A 1 181 ? -4.144 3.575 6.481 1.00 96.75 181 PHE A CA 1
ATOM 1459 C C . PHE A 1 181 ? -5.252 4.116 5.572 1.00 96.75 181 PHE A C 1
ATOM 1461 O O . PHE A 1 181 ? -5.690 3.418 4.654 1.00 96.75 181 PHE A O 1
ATOM 1468 N N . SER A 1 182 ? -5.688 5.352 5.823 1.00 94.88 182 SER A N 1
ATOM 1469 C CA . SER A 1 182 ? -6.701 6.066 5.034 1.00 94.88 182 SER A CA 1
ATOM 1470 C C . SER A 1 182 ? -6.063 7.238 4.294 1.00 94.88 182 SER A C 1
ATOM 1472 O O . SER A 1 182 ? -5.371 8.057 4.908 1.00 94.88 182 SER A O 1
ATOM 1474 N N . CYS A 1 183 ? -6.248 7.320 2.976 1.00 94.25 183 CYS A N 1
ATOM 1475 C CA . CYS A 1 183 ? -5.720 8.426 2.182 1.00 94.25 183 CYS A CA 1
ATOM 1476 C C . CYS A 1 183 ? -6.567 8.795 0.962 1.00 94.25 183 CYS A C 1
ATOM 1478 O O . CYS A 1 183 ? -7.350 7.995 0.449 1.00 94.25 183 CYS A O 1
ATOM 1480 N N . SER A 1 184 ? -6.353 10.015 0.466 1.00 94.12 184 SER A N 1
ATOM 1481 C CA . SER A 1 184 ? -6.963 10.560 -0.748 1.00 94.12 184 SER A CA 1
ATOM 1482 C C . SER A 1 184 ? -5.918 10.886 -1.816 1.00 94.12 184 SER A C 1
ATOM 1484 O O . SER A 1 184 ? -4.731 11.062 -1.522 1.00 94.12 184 SER A O 1
ATOM 1486 N N . PHE A 1 185 ? -6.353 10.939 -3.078 1.00 93.12 185 PHE A N 1
ATOM 1487 C CA . PHE A 1 185 ? -5.462 11.109 -4.221 1.00 93.12 185 PHE A CA 1
ATOM 1488 C C . PHE A 1 185 ? -5.742 12.368 -5.031 1.00 93.12 185 PHE A C 1
ATOM 1490 O O . PHE A 1 185 ? -6.874 12.637 -5.435 1.00 93.12 185 PHE A O 1
ATOM 1497 N N . GLU A 1 186 ? -4.663 13.027 -5.440 1.00 91.19 186 GLU A N 1
ATOM 1498 C CA . GLU A 1 186 ? -4.692 14.143 -6.377 1.00 91.19 186 GLU A CA 1
ATOM 1499 C C . GLU A 1 186 ? -3.803 13.895 -7.600 1.00 91.19 186 GLU A C 1
ATOM 1501 O O . GLU A 1 186 ? -3.054 12.917 -7.709 1.00 91.19 186 GLU A O 1
ATOM 1506 N N . ARG A 1 187 ? -3.902 14.810 -8.565 1.00 90.25 187 ARG A N 1
ATOM 1507 C CA . ARG A 1 187 ? -2.902 14.922 -9.626 1.00 90.25 187 ARG A CA 1
ATOM 1508 C C . ARG A 1 187 ? -1.766 15.791 -9.106 1.00 90.25 187 ARG A C 1
ATOM 1510 O O . ARG A 1 187 ? -1.962 16.988 -8.930 1.00 90.25 187 ARG A O 1
ATOM 1517 N N . ALA A 1 188 ? -0.596 15.197 -8.919 1.00 87.12 188 ALA A N 1
ATOM 1518 C CA . ALA A 1 188 ? 0.598 15.899 -8.465 1.00 87.12 188 ALA A CA 1
ATOM 1519 C C . ALA A 1 188 ? 1.633 15.984 -9.594 1.00 87.12 188 ALA A C 1
ATOM 1521 O O . ALA A 1 188 ? 1.749 15.069 -10.410 1.00 87.12 188 ALA A O 1
ATOM 1522 N N . MET A 1 189 ? 2.387 17.083 -9.640 1.00 87.88 189 MET A N 1
ATOM 1523 C CA . MET A 1 189 ? 3.490 17.285 -10.584 1.00 87.88 189 MET A CA 1
ATOM 1524 C C . MET A 1 189 ? 4.804 17.178 -9.822 1.00 87.88 189 MET A C 1
ATOM 1526 O O . MET A 1 189 ? 5.141 18.068 -9.048 1.00 87.88 189 MET A O 1
ATOM 1530 N N . GLU A 1 190 ? 5.542 16.095 -10.041 1.00 83.12 190 GLU A N 1
ATOM 1531 C CA . GLU A 1 190 ? 6.632 15.698 -9.151 1.00 83.12 190 GLU A CA 1
ATOM 1532 C C . GLU A 1 190 ? 7.951 15.421 -9.873 1.00 83.12 190 GLU A C 1
ATOM 1534 O O . GLU A 1 190 ? 8.014 15.081 -11.061 1.00 83.12 190 GLU A O 1
ATOM 1539 N N . GLY A 1 191 ? 9.038 15.543 -9.109 1.00 75.81 191 GLY A N 1
ATOM 1540 C CA . GLY A 1 191 ? 10.406 15.369 -9.591 1.00 75.81 191 GLY A CA 1
ATOM 1541 C C . GLY A 1 191 ? 10.911 16.516 -10.475 1.00 75.81 191 GLY A C 1
ATOM 1542 O O . GLY A 1 191 ? 10.173 17.399 -10.903 1.00 75.81 191 GLY A O 1
ATOM 1543 N N . GLN A 1 192 ? 12.209 16.489 -10.795 1.00 72.00 192 GLN A N 1
ATOM 1544 C CA . GLN A 1 192 ? 12.887 17.578 -11.522 1.00 72.00 192 GLN A CA 1
ATOM 1545 C C . GLN A 1 192 ? 12.296 17.877 -12.909 1.00 72.00 192 GLN A C 1
ATOM 1547 O O . GLN A 1 192 ? 12.451 18.980 -13.422 1.00 72.00 192 GLN A O 1
ATOM 1552 N N . ARG A 1 193 ? 11.640 16.889 -13.528 1.00 71.75 193 ARG A N 1
ATOM 1553 C CA . ARG A 1 193 ? 11.037 17.007 -14.863 1.00 71.75 193 ARG A CA 1
ATOM 1554 C C . ARG A 1 193 ? 9.535 17.309 -14.825 1.00 71.75 193 ARG A C 1
ATOM 1556 O O . ARG A 1 193 ? 8.931 17.344 -15.890 1.00 71.75 193 ARG A O 1
ATOM 1563 N N . GLY A 1 194 ? 8.945 17.500 -13.639 1.00 76.62 194 GLY A N 1
ATOM 1564 C CA . GLY A 1 194 ? 7.518 17.788 -13.474 1.00 76.62 194 GLY A CA 1
ATOM 1565 C C . GLY A 1 194 ? 6.639 16.704 -14.093 1.00 76.62 194 GLY A C 1
ATOM 1566 O O . GLY A 1 194 ? 5.870 16.973 -15.009 1.00 76.62 194 GLY A O 1
ATOM 1567 N N . VAL A 1 195 ? 6.808 15.458 -13.653 1.00 78.88 195 VAL A N 1
ATOM 1568 C CA . VAL A 1 195 ? 6.019 14.329 -14.159 1.00 78.88 195 VAL A CA 1
ATOM 1569 C C . VAL A 1 195 ? 4.685 14.287 -13.421 1.00 78.88 195 VAL A C 1
ATOM 1571 O O . VAL A 1 195 ? 4.666 14.348 -12.194 1.00 78.88 195 VAL A O 1
ATOM 1574 N N . GLU A 1 196 ? 3.583 14.150 -14.161 1.00 84.31 196 GLU A N 1
ATOM 1575 C CA . GLU A 1 196 ? 2.260 13.943 -13.563 1.00 84.31 196 GLU A CA 1
ATOM 1576 C C . GLU A 1 196 ? 2.186 12.554 -12.918 1.00 84.31 196 GLU A C 1
ATOM 1578 O O . GLU A 1 196 ? 2.419 11.533 -13.575 1.00 84.31 196 GLU A O 1
ATOM 1583 N N . ILE A 1 197 ? 1.843 12.515 -11.632 1.00 85.81 197 ILE A N 1
ATOM 1584 C CA . ILE A 1 197 ? 1.643 11.291 -10.860 1.00 85.81 197 ILE A CA 1
ATOM 1585 C C . ILE A 1 197 ? 0.311 11.330 -10.099 1.00 85.81 197 ILE A C 1
ATOM 1587 O O . ILE A 1 197 ? -0.277 12.387 -9.867 1.00 85.81 197 ILE A O 1
ATOM 1591 N N . CYS A 1 198 ? -0.177 10.150 -9.713 1.00 89.19 198 CYS A N 1
ATOM 1592 C CA . CYS A 1 198 ? -1.282 10.013 -8.762 1.00 89.19 198 CYS A CA 1
ATOM 1593 C C . CYS A 1 198 ? -0.707 10.135 -7.347 1.00 89.19 198 CYS A C 1
ATOM 1595 O O . CYS A 1 198 ? -0.302 9.117 -6.781 1.00 89.19 198 CYS A O 1
ATOM 1597 N N . GLY A 1 199 ? -0.596 11.366 -6.850 1.00 89.25 199 GLY A N 1
ATOM 1598 C CA . GLY A 1 199 ? -0.016 11.679 -5.544 1.00 89.25 199 GLY A CA 1
ATOM 1599 C C . GLY A 1 199 ? -1.025 11.499 -4.415 1.00 89.25 199 GLY A C 1
ATOM 1600 O O . GLY A 1 199 ? -2.231 11.490 -4.659 1.00 89.25 199 GLY A O 1
ATOM 1601 N N . ILE A 1 200 ? -0.529 11.342 -3.187 1.00 91.88 200 ILE A N 1
ATOM 1602 C CA . ILE A 1 200 ? -1.372 11.342 -1.988 1.00 91.88 200 ILE A CA 1
ATOM 1603 C C . ILE A 1 200 ? -1.592 12.797 -1.564 1.00 91.88 200 ILE A C 1
ATOM 1605 O O . ILE A 1 200 ? -0.641 13.433 -1.104 1.00 91.88 200 ILE A O 1
ATOM 1609 N N . GLU A 1 201 ? -2.827 13.282 -1.713 1.00 91.62 201 GLU A N 1
ATOM 1610 C CA . GLU A 1 201 ? -3.255 14.644 -1.348 1.00 91.62 201 GLU A CA 1
ATOM 1611 C C . GLU A 1 201 ? -3.253 14.806 0.174 1.00 91.62 201 GLU A C 1
ATOM 1613 O O . GLU A 1 201 ? -2.638 15.712 0.735 1.00 91.62 201 GLU A O 1
ATOM 1618 N N . SER A 1 202 ? -3.905 13.869 0.859 1.00 91.62 202 SER A N 1
ATOM 1619 C CA . SER A 1 202 ? -3.971 13.817 2.313 1.00 91.62 202 SER A CA 1
ATOM 1620 C C . SER A 1 202 ? -4.049 12.375 2.799 1.00 91.62 202 SER A C 1
ATOM 1622 O O . SER A 1 202 ? -4.441 11.465 2.065 1.00 91.62 202 SER A O 1
ATOM 1624 N N . PHE A 1 203 ? -3.650 12.165 4.046 1.00 93.81 203 PHE A N 1
ATOM 1625 C CA . PHE A 1 203 ? -3.859 10.921 4.770 1.00 93.81 203 PHE A CA 1
ATOM 1626 C C . PHE A 1 203 ? -4.205 11.255 6.215 1.00 93.81 203 PHE A C 1
ATOM 1628 O O . PHE A 1 203 ? -3.788 12.293 6.736 1.00 93.81 203 PHE A O 1
ATOM 1635 N N . GLU A 1 204 ? -4.996 10.396 6.834 1.00 93.12 204 GLU A N 1
ATOM 1636 C CA . GLU A 1 204 ? -5.392 10.560 8.224 1.00 93.12 204 GLU A CA 1
ATOM 1637 C C . GLU A 1 204 ? -4.279 10.062 9.155 1.00 93.12 204 GLU A C 1
ATOM 1639 O O . GLU A 1 204 ? -3.602 9.073 8.861 1.00 93.12 204 GLU A O 1
ATOM 1644 N N . MET A 1 205 ? -4.075 10.756 10.276 1.00 93.56 205 MET A N 1
ATOM 1645 C CA . MET A 1 205 ? -3.100 10.364 11.292 1.00 93.56 205 MET A CA 1
ATOM 1646 C C . MET A 1 205 ? -3.772 10.251 12.657 1.00 93.56 205 MET A C 1
ATOM 1648 O O . MET A 1 205 ? -4.486 11.182 13.040 1.00 93.56 205 MET A O 1
ATOM 1652 N N . PRO A 1 206 ? -3.500 9.179 13.420 1.00 92.81 206 PRO A N 1
ATOM 1653 C CA . PRO A 1 206 ? -3.896 9.129 14.815 1.00 92.81 206 PRO A CA 1
ATOM 1654 C C . PRO A 1 206 ? -3.120 10.188 15.602 1.00 92.81 206 PRO A C 1
ATOM 1656 O O . PRO A 1 206 ? -1.906 10.347 15.445 1.00 92.81 206 PRO A O 1
ATOM 1659 N N . PHE A 1 207 ? -3.826 10.915 16.458 1.00 88.06 207 PHE A N 1
ATOM 1660 C CA . PHE A 1 207 ? -3.246 11.872 17.389 1.00 88.06 207 PHE A CA 1
ATOM 1661 C C . PHE A 1 207 ? -4.000 11.776 18.710 1.00 88.06 207 PHE A C 1
ATOM 1663 O O . PHE A 1 207 ? -5.226 11.737 18.708 1.00 88.06 207 PHE A O 1
ATOM 1670 N N . ALA A 1 208 ? -3.259 11.737 19.813 1.00 92.06 208 ALA A N 1
ATOM 1671 C CA . ALA A 1 208 ? -3.827 11.632 21.146 1.00 92.06 208 ALA A CA 1
ATOM 1672 C C . ALA A 1 208 ? -2.887 12.237 22.191 1.00 92.06 208 ALA A C 1
ATOM 1674 O O . ALA A 1 208 ? -1.686 11.933 22.213 1.00 92.06 208 ALA A O 1
ATOM 1675 N N . GLU A 1 209 ? -3.444 13.057 23.076 1.00 91.75 209 GLU A N 1
ATOM 1676 C CA . GLU A 1 209 ? -2.770 13.622 24.245 1.00 91.75 209 GLU A CA 1
ATOM 1677 C C . GLU A 1 209 ? -3.137 12.863 25.532 1.00 91.75 209 GLU A C 1
ATOM 1679 O O . GLU A 1 209 ? -2.319 12.807 26.454 1.00 91.75 209 GLU A O 1
ATOM 1684 N N . SER A 1 210 ? -4.309 12.217 25.569 1.00 94.38 210 SER A N 1
ATOM 1685 C CA . SER A 1 210 ? -4.799 11.386 26.683 1.00 94.38 210 SER A CA 1
ATOM 1686 C C . SER A 1 210 ? -4.872 9.888 26.342 1.00 94.38 210 SER A C 1
ATOM 1688 O O . SER A 1 210 ? -4.692 9.486 25.190 1.00 94.38 210 SER A O 1
ATOM 1690 N N . ILE A 1 211 ? -5.077 9.044 27.361 1.00 95.31 211 ILE A N 1
ATOM 1691 C CA . ILE A 1 211 ? -5.252 7.590 27.186 1.00 95.31 211 ILE A CA 1
ATOM 1692 C C . ILE A 1 211 ? -6.564 7.316 26.447 1.00 95.31 211 ILE A C 1
ATOM 1694 O O . ILE A 1 211 ? -6.597 6.496 25.533 1.00 95.31 211 ILE A O 1
ATOM 1698 N N . GLU A 1 212 ? -7.616 8.050 26.795 1.00 95.75 212 GLU A N 1
ATOM 1699 C CA . GLU A 1 212 ? -8.943 7.940 26.202 1.00 95.75 212 GLU A CA 1
ATOM 1700 C C . GLU A 1 212 ? -8.919 8.311 24.713 1.00 95.75 212 GLU A C 1
ATOM 1702 O O . GLU A 1 212 ? -9.372 7.532 23.879 1.00 95.75 212 GLU A O 1
ATOM 1707 N N . GLU A 1 213 ? -8.288 9.436 24.354 1.00 96.50 213 GLU A N 1
ATOM 1708 C CA . GLU A 1 213 ? -8.103 9.828 22.947 1.00 96.50 213 GLU A CA 1
ATOM 1709 C C . GLU A 1 213 ? -7.274 8.800 22.169 1.00 96.50 213 GLU A C 1
ATOM 1711 O O . GLU A 1 213 ? -7.508 8.568 20.983 1.00 96.50 213 GLU A O 1
ATOM 1716 N N . ALA A 1 214 ? -6.291 8.171 22.822 1.00 95.94 214 ALA A N 1
ATOM 1717 C CA . ALA A 1 214 ? -5.469 7.153 22.183 1.00 95.94 214 ALA A CA 1
ATOM 1718 C C . ALA A 1 214 ? -6.276 5.880 21.905 1.00 95.94 214 ALA A C 1
ATOM 1720 O O . ALA A 1 214 ? -6.120 5.305 20.831 1.00 95.94 214 ALA A O 1
ATOM 1721 N N . ALA A 1 215 ? -7.156 5.471 22.822 1.00 94.94 215 ALA A N 1
ATOM 1722 C CA . ALA A 1 215 ? -8.061 4.346 22.612 1.00 94.94 215 ALA A CA 1
ATOM 1723 C C . ALA A 1 215 ? -9.046 4.622 21.460 1.00 94.94 215 ALA A C 1
ATOM 1725 O O . ALA A 1 215 ? -9.131 3.822 20.529 1.00 94.94 215 ALA A O 1
ATOM 1726 N N . GLU A 1 216 ? -9.692 5.795 21.443 1.00 95.06 216 GLU A N 1
ATOM 1727 C CA . GLU A 1 216 ? -10.605 6.199 20.358 1.00 95.06 216 GLU A CA 1
ATOM 1728 C C . GLU A 1 216 ? -9.899 6.275 18.990 1.00 95.06 216 GLU A C 1
ATOM 1730 O O . GLU A 1 216 ? -10.449 5.886 17.951 1.00 95.06 216 GLU A O 1
ATOM 1735 N N . ALA A 1 217 ? -8.648 6.748 18.970 1.00 95.38 217 ALA A N 1
ATOM 1736 C CA . ALA A 1 217 ? -7.837 6.750 17.762 1.00 95.38 217 ALA A CA 1
ATOM 1737 C C . ALA A 1 217 ? -7.547 5.318 17.283 1.00 95.38 217 ALA A C 1
ATOM 1739 O O . ALA A 1 217 ? -7.683 5.034 16.092 1.00 95.38 217 ALA A O 1
ATOM 1740 N N . LEU A 1 218 ? -7.182 4.396 18.177 1.00 95.12 218 LEU A N 1
ATOM 1741 C CA . LEU A 1 218 ? -6.919 3.003 17.803 1.00 95.12 218 LEU A CA 1
ATOM 1742 C C . LEU A 1 218 ? -8.177 2.305 17.268 1.00 95.12 218 LEU A C 1
ATOM 1744 O O . LEU A 1 218 ? -8.078 1.619 16.254 1.00 95.12 218 LEU A O 1
ATOM 1748 N N . ASP A 1 219 ? -9.359 2.574 17.827 1.00 93.25 219 ASP A N 1
ATOM 1749 C CA . ASP A 1 219 ? -10.636 2.064 17.297 1.00 93.25 219 ASP A CA 1
ATOM 1750 C C . ASP A 1 219 ? -10.904 2.496 15.845 1.00 93.25 219 ASP A C 1
ATOM 1752 O O . ASP A 1 219 ? -11.541 1.774 15.066 1.00 93.25 219 ASP A O 1
ATOM 1756 N N . THR A 1 220 ? -10.408 3.680 15.473 1.00 93.44 220 THR A N 1
ATOM 1757 C CA . THR A 1 220 ? -10.537 4.253 14.126 1.00 93.44 220 THR A CA 1
ATOM 1758 C C . THR A 1 220 ? -9.454 3.750 13.172 1.00 93.44 220 THR A C 1
ATOM 1760 O O . THR A 1 220 ? -9.728 3.514 11.991 1.00 93.44 220 THR A O 1
ATOM 1763 N N . PHE A 1 221 ? -8.224 3.592 13.662 1.00 96.25 221 PHE A N 1
ATOM 1764 C CA . PHE A 1 221 ? -7.031 3.314 12.857 1.00 96.25 221 PHE A CA 1
ATOM 1765 C C . PHE A 1 221 ? -6.535 1.870 12.953 1.00 96.25 221 PHE A C 1
ATOM 1767 O O . PHE A 1 221 ? -5.466 1.558 12.425 1.00 96.25 221 PHE A O 1
ATOM 1774 N N . MET A 1 222 ? -7.303 0.977 13.570 1.00 96.25 222 MET A N 1
ATOM 1775 C CA . MET A 1 222 ? -7.075 -0.464 13.556 1.00 96.25 222 MET A CA 1
ATOM 1776 C C . MET A 1 222 ? -8.307 -1.210 13.037 1.00 96.25 222 MET A C 1
ATOM 1778 O O . MET A 1 222 ? -9.440 -0.715 13.058 1.00 96.25 222 MET A O 1
ATOM 1782 N N . ILE A 1 223 ? -8.076 -2.407 12.501 1.00 96.94 223 ILE A N 1
ATOM 1783 C CA . ILE A 1 223 ? -9.159 -3.347 12.208 1.00 96.94 223 ILE A CA 1
ATOM 1784 C C . ILE A 1 223 ? -9.832 -3.800 13.509 1.00 96.94 223 ILE A C 1
ATOM 1786 O O . ILE A 1 223 ? -9.311 -3.587 14.600 1.00 96.94 223 ILE A O 1
ATOM 1790 N N . LYS A 1 224 ? -10.998 -4.439 13.406 1.00 93.25 224 LYS A N 1
ATOM 1791 C CA . LYS A 1 224 ? -11.699 -4.958 14.584 1.00 93.25 224 LYS A CA 1
ATOM 1792 C C . LYS A 1 224 ? -10.911 -6.098 15.232 1.00 93.25 224 LYS A C 1
ATOM 1794 O O . LYS A 1 224 ? -10.320 -6.919 14.532 1.00 93.25 224 LYS A O 1
ATOM 1799 N N . GLU A 1 225 ? -10.943 -6.166 16.561 1.00 92.75 225 GLU A N 1
ATOM 1800 C CA . GLU A 1 225 ? -10.185 -7.163 17.333 1.00 92.75 225 GLU A CA 1
ATOM 1801 C C . GLU A 1 225 ? -10.529 -8.608 16.950 1.00 92.75 225 GLU A C 1
ATOM 1803 O O . GLU A 1 225 ? -9.651 -9.467 16.879 1.00 92.75 225 GLU A O 1
ATOM 1808 N N . GLU A 1 226 ? -11.792 -8.864 16.600 1.00 93.94 226 GLU A N 1
ATOM 1809 C CA . GLU A 1 226 ? -12.263 -10.167 16.111 1.00 93.94 226 GLU A CA 1
ATOM 1810 C C . GLU A 1 226 ? -11.524 -10.663 14.849 1.00 93.94 226 GLU A C 1
ATOM 1812 O O . GLU A 1 226 ? -11.483 -11.866 14.587 1.00 93.94 226 GLU A O 1
ATOM 1817 N N . ASP A 1 227 ? -10.887 -9.761 14.093 1.00 94.12 227 ASP A N 1
ATOM 1818 C CA . ASP A 1 227 ? -10.119 -10.067 12.885 1.00 94.12 227 ASP A CA 1
ATOM 1819 C C . ASP A 1 227 ? -8.596 -10.178 13.127 1.00 94.12 227 ASP A C 1
ATOM 1821 O O . ASP A 1 227 ? -7.847 -10.461 12.180 1.00 94.12 227 ASP A O 1
ATOM 1825 N N . TYR A 1 228 ? -8.098 -9.982 14.355 1.00 94.81 228 TYR A N 1
ATOM 1826 C CA . TYR A 1 228 ? -6.654 -9.992 14.654 1.00 94.81 228 TYR A CA 1
ATOM 1827 C C . TYR A 1 228 ? -6.016 -11.357 14.380 1.00 94.81 228 TYR A C 1
ATOM 1829 O O . TYR A 1 228 ? -5.103 -11.460 13.558 1.00 94.81 228 TYR A O 1
ATOM 1837 N N . GLU A 1 229 ? -6.558 -12.424 14.973 1.00 95.06 229 GLU A N 1
ATOM 1838 C CA . GLU A 1 229 ? -6.057 -13.797 14.798 1.00 95.06 229 GLU A CA 1
ATOM 1839 C C . GLU A 1 229 ? -6.054 -14.220 13.326 1.00 95.06 229 GLU A C 1
ATOM 1841 O O . GLU A 1 229 ? -5.089 -14.788 12.805 1.00 95.06 229 GLU A O 1
ATOM 1846 N N . LYS A 1 230 ? -7.125 -13.872 12.605 1.00 95.50 230 LYS A N 1
ATOM 1847 C CA . LYS A 1 230 ? -7.224 -14.119 11.166 1.00 95.50 230 LYS A CA 1
ATOM 1848 C C . LYS A 1 230 ? -6.169 -13.334 10.390 1.00 95.50 230 LYS A C 1
ATOM 1850 O O . LYS A 1 230 ? -5.632 -13.848 9.413 1.00 95.50 230 LYS A O 1
ATOM 1855 N N . THR A 1 231 ? -5.878 -12.095 10.783 1.00 96.19 231 THR A N 1
ATOM 1856 C CA . THR A 1 231 ? -4.835 -11.269 10.156 1.00 96.19 231 THR A CA 1
ATOM 1857 C C . THR A 1 231 ? -3.454 -11.883 10.335 1.00 96.19 231 THR A C 1
ATOM 1859 O O . THR A 1 231 ? -2.718 -11.989 9.356 1.00 96.19 231 THR A O 1
ATOM 1862 N N . TRP A 1 232 ? -3.116 -12.354 11.532 1.00 94.69 232 TRP A N 1
ATOM 1863 C CA . TRP A 1 232 ? -1.824 -12.995 11.781 1.00 94.69 232 TRP A CA 1
ATOM 1864 C C . TRP A 1 232 ? -1.684 -14.323 11.034 1.00 94.69 232 TRP A C 1
ATOM 1866 O O . TRP A 1 232 ? -0.653 -14.577 10.408 1.00 94.69 232 TRP A O 1
ATOM 1876 N N . ALA A 1 233 ? -2.744 -15.136 10.997 1.00 95.62 233 ALA A N 1
ATOM 1877 C CA . ALA A 1 233 ? -2.772 -16.342 10.172 1.00 95.62 233 ALA A CA 1
ATOM 1878 C C . ALA A 1 233 ? -2.606 -16.021 8.674 1.00 95.62 233 ALA A C 1
ATOM 1880 O O . ALA A 1 233 ? -1.888 -16.720 7.954 1.00 95.62 233 ALA A O 1
ATOM 1881 N N . ASP A 1 234 ? -3.235 -14.943 8.200 1.00 96.06 234 ASP A N 1
ATOM 1882 C CA . ASP A 1 234 ? -3.105 -14.474 6.823 1.00 96.06 234 ASP A CA 1
ATOM 1883 C C . ASP A 1 234 ? -1.699 -13.941 6.512 1.00 96.06 234 ASP A C 1
ATOM 1885 O O . ASP A 1 234 ? -1.215 -14.154 5.400 1.00 96.06 234 ASP A O 1
ATOM 1889 N N . GLN A 1 235 ? -1.005 -13.300 7.457 1.00 93.81 235 GLN A N 1
ATOM 1890 C CA . GLN A 1 235 ? 0.389 -12.901 7.251 1.00 93.81 235 GLN A CA 1
ATOM 1891 C C . GLN A 1 235 ? 1.277 -14.114 6.962 1.00 93.81 235 GLN A C 1
ATOM 1893 O O . GLN A 1 235 ? 2.022 -14.099 5.982 1.00 93.81 235 GLN A O 1
ATOM 1898 N N . GLU A 1 236 ? 1.147 -15.199 7.722 1.00 94.06 236 GLU A N 1
ATOM 1899 C CA . GLU A 1 236 ? 1.902 -16.423 7.433 1.00 94.06 236 GLU A CA 1
ATOM 1900 C C . GLU A 1 236 ? 1.477 -17.049 6.100 1.00 94.06 236 GLU A C 1
ATOM 1902 O O . GLU A 1 236 ? 2.313 -17.363 5.248 1.00 94.06 236 GLU A O 1
ATOM 1907 N N . LYS A 1 237 ? 0.165 -17.157 5.863 1.00 95.44 237 LYS A N 1
ATOM 1908 C CA . LYS A 1 237 ? -0.398 -17.737 4.636 1.00 95.44 237 LYS A CA 1
ATOM 1909 C C . LYS A 1 237 ? 0.040 -16.997 3.368 1.00 95.44 237 LYS A C 1
ATOM 1911 O O . LYS A 1 237 ? 0.289 -17.633 2.346 1.00 95.44 237 LYS A O 1
ATOM 1916 N N . TYR A 1 238 ? 0.108 -15.667 3.411 1.00 95.19 238 TYR A N 1
ATOM 1917 C CA . TYR A 1 238 ? 0.364 -14.815 2.245 1.00 95.19 238 TYR A CA 1
ATOM 1918 C C . TYR A 1 238 ? 1.788 -14.252 2.185 1.00 95.19 238 TYR A C 1
ATOM 1920 O O . TYR A 1 238 ? 2.054 -13.362 1.377 1.00 95.19 238 TYR A O 1
ATOM 1928 N N . LYS A 1 239 ? 2.728 -14.795 2.966 1.00 92.88 239 LYS A N 1
ATOM 1929 C CA . LYS A 1 239 ? 4.136 -14.369 2.964 1.00 92.88 239 LYS A CA 1
ATOM 1930 C C . LYS A 1 239 ? 4.772 -14.383 1.565 1.00 92.88 239 LYS A C 1
ATOM 1932 O O . LYS A 1 239 ? 5.465 -13.445 1.197 1.00 92.88 239 LYS A O 1
ATOM 1937 N N . GLY A 1 240 ? 4.486 -15.404 0.752 1.00 92.56 240 GLY A N 1
ATOM 1938 C CA . GLY A 1 240 ? 4.973 -15.521 -0.634 1.00 92.56 240 GLY A CA 1
ATOM 1939 C C . GLY A 1 240 ? 4.066 -14.894 -1.702 1.00 92.56 240 GLY A C 1
ATOM 1940 O O . GLY A 1 240 ? 4.329 -15.033 -2.894 1.00 92.56 240 GLY A O 1
ATOM 1941 N N . TYR A 1 241 ? 2.976 -14.224 -1.316 1.00 94.25 241 TYR A N 1
ATOM 1942 C CA . TYR A 1 241 ? 1.903 -13.870 -2.252 1.00 94.25 241 TYR A CA 1
ATOM 1943 C C . TYR A 1 241 ? 2.315 -12.832 -3.304 1.00 94.25 241 TYR A C 1
ATOM 1945 O O . TYR A 1 241 ? 1.882 -12.921 -4.451 1.00 94.25 241 TYR A O 1
ATOM 1953 N N . ILE A 1 242 ? 3.187 -11.879 -2.950 1.00 93.75 242 ILE A N 1
ATOM 1954 C CA . ILE A 1 242 ? 3.725 -10.894 -3.906 1.00 93.75 242 ILE A CA 1
ATOM 1955 C C . ILE A 1 242 ? 4.505 -11.603 -5.018 1.00 93.75 242 ILE A C 1
ATOM 1957 O O . ILE A 1 242 ? 4.334 -11.277 -6.194 1.00 93.75 242 ILE A O 1
ATOM 1961 N N . GLN A 1 243 ? 5.317 -12.599 -4.666 1.00 91.62 243 GLN A N 1
ATOM 1962 C CA . GLN A 1 243 ? 6.054 -13.395 -5.639 1.00 91.62 243 GLN A CA 1
ATOM 1963 C C . GLN A 1 243 ? 5.110 -14.219 -6.522 1.00 91.62 243 GLN A C 1
ATOM 1965 O O . GLN A 1 243 ? 5.173 -14.087 -7.745 1.00 91.62 243 GLN A O 1
ATOM 1970 N N . SER A 1 244 ? 4.164 -14.965 -5.934 1.00 90.62 244 SER A N 1
ATOM 1971 C CA . SER A 1 244 ? 3.157 -15.713 -6.707 1.00 90.62 244 SER A CA 1
ATOM 1972 C C . SER A 1 244 ? 2.359 -14.811 -7.656 1.00 90.62 244 SER A C 1
ATOM 1974 O O . SER A 1 244 ? 2.042 -15.199 -8.780 1.00 90.62 244 SER A O 1
ATOM 1976 N N . TYR A 1 245 ? 2.045 -13.584 -7.231 1.00 89.31 245 TYR A N 1
ATOM 1977 C CA . TYR A 1 245 ? 1.366 -12.595 -8.065 1.00 89.31 245 TYR A CA 1
ATOM 1978 C C . TYR A 1 245 ? 2.216 -12.184 -9.277 1.00 89.31 245 TYR A C 1
ATOM 1980 O O . TYR A 1 245 ? 1.705 -12.090 -10.394 1.00 89.31 245 TYR A O 1
ATOM 1988 N N . CYS A 1 246 ? 3.521 -11.979 -9.090 1.00 88.25 246 CYS A N 1
ATOM 1989 C CA . CYS A 1 246 ? 4.429 -11.657 -10.190 1.00 88.25 246 CYS A CA 1
ATOM 1990 C C . CYS A 1 246 ? 4.555 -12.810 -11.195 1.00 88.25 246 CYS A C 1
AT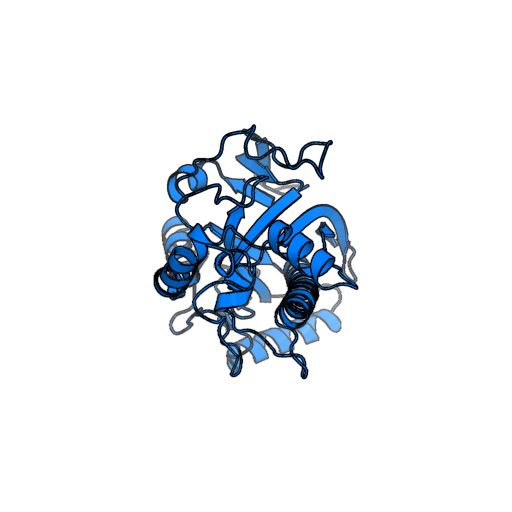OM 1992 O O . CYS A 1 246 ? 4.509 -12.567 -12.400 1.00 88.25 246 CYS A O 1
ATOM 1994 N N . GLU A 1 247 ? 4.658 -14.051 -10.713 1.00 87.88 247 GLU A N 1
ATOM 1995 C CA . GLU A 1 247 ? 4.708 -15.263 -11.544 1.00 87.88 247 GLU A CA 1
ATOM 1996 C C . GLU A 1 247 ? 3.412 -15.445 -12.354 1.00 87.88 247 GLU A C 1
ATOM 1998 O O . GLU A 1 247 ? 3.444 -15.726 -13.556 1.00 87.88 247 GLU A O 1
ATOM 2003 N N . MET A 1 248 ? 2.254 -15.195 -11.733 1.00 86.31 248 MET A N 1
ATOM 2004 C CA . MET A 1 248 ? 0.957 -15.201 -12.416 1.00 86.31 248 MET A CA 1
ATOM 2005 C C . MET A 1 248 ? 0.906 -14.157 -13.540 1.00 86.31 248 MET A C 1
ATOM 2007 O O . MET A 1 248 ? 0.473 -14.459 -14.657 1.00 86.31 248 MET A O 1
ATOM 2011 N N . LEU A 1 249 ? 1.361 -12.927 -13.273 1.00 84.25 249 LEU A N 1
ATOM 2012 C CA . LEU A 1 249 ? 1.424 -11.876 -14.290 1.00 84.25 249 LEU A CA 1
ATOM 2013 C C . LEU A 1 249 ? 2.387 -12.232 -15.425 1.00 84.25 249 LEU A C 1
ATOM 2015 O O . LEU A 1 249 ? 2.074 -11.961 -16.583 1.00 84.25 249 LEU A O 1
ATOM 2019 N N . GLN A 1 250 ? 3.520 -12.859 -15.116 1.00 85.44 250 GLN A N 1
ATOM 2020 C CA . GLN A 1 250 ? 4.479 -13.325 -16.114 1.00 85.44 250 GLN A CA 1
ATOM 2021 C C . GLN A 1 250 ? 3.858 -14.337 -17.074 1.00 85.44 250 GLN A C 1
ATOM 2023 O O . GLN A 1 250 ? 3.993 -14.188 -18.292 1.00 85.44 250 GLN A O 1
ATOM 2028 N N . ALA A 1 251 ? 3.118 -15.312 -16.542 1.00 84.56 251 ALA A N 1
ATOM 2029 C CA . ALA A 1 251 ? 2.387 -16.283 -17.348 1.00 84.56 251 ALA A CA 1
ATOM 2030 C C . ALA A 1 251 ? 1.313 -15.608 -18.220 1.00 84.56 251 ALA A C 1
ATOM 2032 O O . ALA A 1 251 ? 1.210 -15.893 -19.411 1.00 84.56 251 ALA A O 1
ATOM 2033 N N . LYS A 1 252 ? 0.554 -14.658 -17.657 1.00 83.31 252 LYS A N 1
ATOM 2034 C CA . LYS A 1 252 ? -0.502 -13.925 -18.378 1.00 83.31 252 LYS A CA 1
ATOM 2035 C C . LYS A 1 252 ? 0.041 -13.023 -19.491 1.00 83.31 252 LYS A C 1
ATOM 2037 O O . LYS A 1 252 ? -0.638 -12.804 -20.491 1.00 83.31 252 LYS A O 1
ATOM 2042 N N . LEU A 1 253 ? 1.246 -12.484 -19.314 1.00 81.31 253 LEU A N 1
ATOM 2043 C CA . LEU A 1 253 ? 1.881 -11.538 -20.233 1.00 81.31 253 LEU A CA 1
ATOM 2044 C C . LEU A 1 253 ? 2.923 -12.193 -21.151 1.00 81.31 253 LEU A C 1
ATOM 2046 O O . LEU A 1 253 ? 3.734 -11.484 -21.744 1.00 81.31 253 LEU A O 1
ATOM 2050 N N . ASN A 1 254 ? 2.917 -13.526 -21.287 1.00 78.62 254 ASN A N 1
ATOM 2051 C CA . ASN A 1 254 ? 3.850 -14.279 -22.135 1.00 78.62 254 ASN A CA 1
ATOM 2052 C C . ASN A 1 254 ? 5.328 -13.901 -21.895 1.00 78.62 254 ASN A C 1
ATOM 2054 O O . ASN A 1 254 ? 6.102 -13.763 -22.842 1.00 78.62 254 ASN A O 1
ATOM 2058 N N . GLY A 1 255 ? 5.715 -13.670 -20.637 1.00 72.62 255 GLY A N 1
ATOM 2059 C CA . GLY A 1 255 ? 7.088 -13.306 -20.273 1.00 72.62 255 GLY A CA 1
ATOM 2060 C C . GLY A 1 255 ? 7.462 -11.827 -20.439 1.00 72.62 255 GLY A C 1
ATOM 2061 O O . GLY A 1 255 ? 8.597 -11.469 -20.147 1.00 72.62 255 GLY A O 1
ATOM 2062 N N . GLN A 1 256 ? 6.544 -10.942 -20.852 1.00 73.25 256 GLN A N 1
ATOM 2063 C CA . GLN A 1 256 ? 6.798 -9.489 -20.983 1.00 73.25 256 GLN A CA 1
ATOM 2064 C C . GLN A 1 256 ? 6.817 -8.718 -19.647 1.00 73.25 256 GLN A C 1
ATOM 2066 O O . GLN A 1 256 ? 6.832 -7.483 -19.621 1.00 73.25 256 GLN A O 1
ATOM 2071 N N . TYR A 1 257 ? 6.727 -9.452 -18.546 1.00 80.19 257 TYR A N 1
ATOM 2072 C CA . TYR A 1 257 ? 6.818 -9.010 -17.164 1.00 80.19 257 TYR A CA 1
ATOM 2073 C C . TYR A 1 257 ? 7.252 -10.231 -16.363 1.00 80.19 257 TYR A C 1
ATOM 2075 O O . TYR A 1 257 ? 6.813 -11.329 -16.694 1.00 80.19 257 TYR A O 1
ATOM 2083 N N . GLY A 1 258 ? 8.066 -10.086 -15.325 1.00 82.62 258 GLY A N 1
ATOM 2084 C CA . GLY A 1 258 ? 8.454 -11.247 -14.528 1.00 82.62 258 GLY A CA 1
ATOM 2085 C C . GLY A 1 258 ? 9.573 -10.973 -13.549 1.00 82.62 258 GLY A C 1
ATOM 2086 O O . GLY A 1 258 ? 10.070 -9.848 -13.458 1.00 82.62 258 GLY A O 1
ATOM 2087 N N . ILE A 1 259 ? 9.938 -12.017 -12.815 1.00 86.44 259 ILE A N 1
ATOM 2088 C CA . ILE A 1 259 ? 11.071 -12.026 -11.896 1.00 86.44 259 ILE A CA 1
ATOM 2089 C C . ILE A 1 259 ? 12.216 -12.763 -12.584 1.00 86.44 259 ILE A C 1
ATOM 2091 O O . ILE A 1 259 ? 12.012 -13.843 -13.141 1.00 86.44 259 ILE A O 1
ATOM 2095 N N . LYS A 1 260 ? 13.410 -12.168 -12.559 1.00 88.31 260 LYS A N 1
ATOM 2096 C CA . LYS A 1 260 ? 14.609 -12.793 -13.110 1.00 88.31 260 LYS A CA 1
ATOM 2097 C C . LYS A 1 260 ? 14.932 -14.083 -12.360 1.00 88.31 260 LYS A C 1
ATOM 2099 O O . LYS A 1 260 ? 14.786 -14.149 -11.142 1.00 88.31 260 LYS A O 1
ATOM 2104 N N . GLU A 1 261 ? 15.426 -15.090 -13.075 1.00 85.31 261 GLU A N 1
ATOM 2105 C CA . GLU A 1 261 ? 15.863 -16.345 -12.460 1.00 85.31 261 GLU A CA 1
ATOM 2106 C C . GLU A 1 261 ? 16.847 -16.095 -11.301 1.00 85.31 261 GLU A C 1
ATOM 2108 O O . GLU A 1 261 ? 17.809 -15.333 -11.432 1.00 85.31 261 GLU A O 1
ATOM 2113 N N . GLY A 1 262 ? 16.586 -16.737 -10.159 1.00 82.38 262 GLY A N 1
ATOM 2114 C CA . GLY A 1 262 ? 17.396 -16.610 -8.945 1.00 82.38 262 GLY A CA 1
ATOM 2115 C C . GLY A 1 262 ? 17.107 -15.371 -8.091 1.00 82.38 262 GLY A C 1
ATOM 2116 O O . GLY A 1 262 ? 17.761 -15.199 -7.066 1.00 82.38 262 GLY A O 1
ATOM 2117 N N . VAL A 1 263 ? 16.149 -14.523 -8.477 1.00 85.00 263 VAL A N 1
ATOM 2118 C CA . VAL A 1 263 ? 15.669 -13.410 -7.647 1.00 85.00 263 VAL A CA 1
ATOM 2119 C C . VAL A 1 263 ? 14.451 -13.856 -6.845 1.00 85.00 263 VAL A C 1
ATOM 2121 O O . VAL A 1 263 ? 13.507 -14.418 -7.394 1.00 85.00 263 VAL A O 1
ATOM 2124 N N . GLU A 1 264 ? 14.457 -13.553 -5.551 1.00 85.56 264 GLU A N 1
ATOM 2125 C CA . GLU A 1 264 ? 13.330 -13.796 -4.652 1.00 85.56 264 GLU A CA 1
ATOM 2126 C C . GLU A 1 264 ? 12.770 -12.465 -4.136 1.00 85.56 264 GLU A C 1
ATOM 2128 O O . GLU A 1 264 ? 13.521 -11.528 -3.844 1.00 85.56 264 GLU A O 1
ATOM 2133 N N . ILE A 1 265 ? 11.441 -12.367 -4.035 1.00 84.38 265 ILE A N 1
ATOM 2134 C CA . ILE A 1 265 ? 10.745 -11.177 -3.528 1.00 84.38 265 ILE A CA 1
ATOM 2135 C C . ILE A 1 265 ? 9.916 -11.594 -2.316 1.00 84.38 265 ILE A C 1
ATOM 2137 O O . ILE A 1 265 ? 8.690 -11.708 -2.375 1.00 84.38 265 ILE A O 1
ATOM 2141 N N . LEU A 1 266 ? 10.612 -11.835 -1.209 1.00 85.06 266 LEU A N 1
ATOM 2142 C CA . LEU A 1 266 ? 9.992 -12.022 0.100 1.00 85.06 266 LEU A CA 1
ATOM 2143 C C . LEU A 1 266 ? 9.729 -10.670 0.773 1.00 85.06 266 LEU A C 1
ATOM 2145 O O . LEU A 1 266 ? 10.366 -9.687 0.396 1.00 85.06 266 LEU A O 1
ATOM 2149 N N . PRO A 1 267 ? 8.812 -10.591 1.752 1.00 81.88 267 PRO A N 1
ATOM 2150 C CA . PRO A 1 267 ? 8.577 -9.369 2.514 1.00 81.88 267 PRO A CA 1
ATOM 2151 C C . PRO A 1 267 ? 9.869 -8.843 3.149 1.00 81.88 267 PRO A C 1
ATOM 2153 O O . PRO A 1 267 ? 10.744 -9.626 3.532 1.00 81.88 267 PRO A O 1
ATOM 2156 N N . ALA A 1 268 ? 9.993 -7.518 3.253 1.00 70.19 268 ALA A N 1
ATOM 2157 C CA . ALA A 1 268 ? 11.088 -6.917 4.009 1.00 70.19 268 ALA A CA 1
ATOM 2158 C C . ALA A 1 268 ? 11.028 -7.415 5.464 1.00 70.19 268 ALA A C 1
ATOM 2160 O O . ALA A 1 268 ? 9.953 -7.455 6.042 1.00 70.19 268 ALA A O 1
ATOM 2161 N N . VAL A 1 269 ? 12.158 -7.826 6.044 1.00 57.50 269 VAL A N 1
ATOM 2162 C CA . VAL A 1 269 ? 12.193 -8.318 7.431 1.00 57.50 269 VAL A CA 1
ATOM 2163 C C . VAL A 1 269 ? 12.525 -7.152 8.361 1.00 57.50 269 VAL A C 1
ATOM 2165 O O . VAL A 1 269 ? 13.580 -6.531 8.209 1.00 57.50 269 VAL A O 1
ATOM 2168 N N . ALA A 1 270 ? 11.665 -6.857 9.336 1.00 47.62 270 ALA A N 1
ATOM 2169 C CA . ALA A 1 270 ? 11.974 -5.891 10.389 1.00 47.62 270 ALA A CA 1
ATOM 2170 C C . ALA A 1 270 ? 12.956 -6.459 11.438 1.00 47.62 270 ALA A C 1
ATOM 2172 O O . ALA A 1 270 ? 12.956 -7.648 11.759 1.00 47.62 270 ALA A O 1
ATOM 2173 N N . SER A 1 271 ? 13.796 -5.588 12.006 1.00 39.22 271 SER A N 1
ATOM 2174 C CA . SER A 1 271 ? 14.632 -5.891 13.177 1.00 3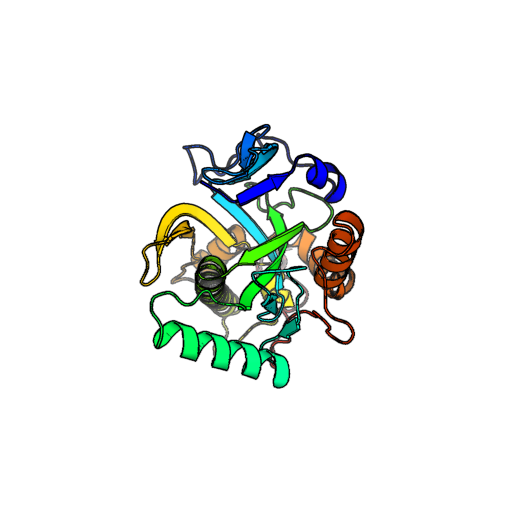9.22 271 SER A CA 1
ATOM 2175 C C . SER A 1 271 ? 13.779 -6.160 14.432 1.00 39.22 271 SER A C 1
ATOM 2177 O O . SER A 1 271 ? 12.671 -5.648 14.534 1.00 39.22 271 SER A O 1
ATOM 2179 N N . ALA A 1 272 ? 14.306 -6.951 15.379 1.00 40.16 272 ALA A N 1
ATOM 2180 C CA . ALA A 1 272 ? 13.632 -7.477 16.580 1.00 40.16 272 ALA A CA 1
ATOM 2181 C C . ALA A 1 272 ? 12.624 -6.519 17.264 1.00 40.16 272 ALA A C 1
ATOM 2183 O O . ALA A 1 272 ? 12.991 -5.409 17.642 1.00 40.16 272 ALA A O 1
ATOM 2184 N N . THR A 1 273 ? 11.375 -6.970 17.455 1.00 48.78 273 THR A N 1
ATOM 2185 C CA . THR A 1 273 ? 10.226 -6.155 17.916 1.00 48.78 273 THR A CA 1
ATOM 2186 C C . THR A 1 273 ? 9.240 -6.946 18.797 1.00 48.78 273 THR A C 1
ATOM 2188 O O . THR A 1 273 ? 9.204 -8.177 18.751 1.00 48.78 273 THR A O 1
ATOM 2191 N N . LYS A 1 274 ? 8.464 -6.233 19.636 1.00 50.31 274 LYS A N 1
ATOM 2192 C CA . LYS A 1 274 ? 7.509 -6.773 20.633 1.00 50.31 274 LYS A CA 1
ATOM 2193 C C . LYS A 1 274 ? 6.165 -7.127 19.964 1.00 50.31 274 LYS A C 1
ATOM 2195 O O . LYS A 1 274 ? 5.683 -6.367 19.126 1.00 50.31 274 LYS A O 1
ATOM 2200 N N . ALA A 1 275 ? 5.562 -8.261 20.330 1.00 58.50 275 ALA A N 1
ATOM 2201 C CA . ALA A 1 275 ? 4.189 -8.617 19.948 1.00 58.50 275 ALA A CA 1
ATOM 2202 C C . ALA A 1 275 ? 3.173 -7.964 20.906 1.00 58.50 275 ALA A C 1
ATOM 2204 O O . ALA A 1 275 ? 3.519 -7.668 22.052 1.00 58.50 275 ALA A O 1
ATOM 2205 N N . LEU A 1 276 ? 1.930 -7.754 20.458 1.00 48.56 276 LEU A N 1
ATOM 2206 C CA . LEU A 1 276 ? 0.845 -7.371 21.369 1.00 48.56 276 LEU A CA 1
ATOM 2207 C C . LEU A 1 276 ? 0.593 -8.499 22.389 1.00 48.56 276 LEU A C 1
ATOM 2209 O O . LEU A 1 276 ? 0.730 -9.675 22.036 1.00 48.56 276 LEU A O 1
ATOM 2213 N N . PRO A 1 277 ? 0.233 -8.176 23.644 1.00 42.91 277 PRO A N 1
ATOM 2214 C CA . PRO A 1 277 ? -0.255 -9.184 24.574 1.00 42.91 277 PRO A CA 1
ATOM 2215 C C . PRO A 1 277 ? -1.527 -9.834 24.011 1.00 42.91 277 PRO A C 1
ATOM 2217 O O . PRO A 1 277 ? -2.373 -9.168 23.417 1.00 42.91 277 PRO A O 1
ATOM 2220 N N . SER A 1 278 ? -1.668 -11.148 24.186 1.00 39.41 278 SER A N 1
ATOM 2221 C CA . SER A 1 278 ? -2.916 -11.843 23.875 1.00 39.41 278 SER A CA 1
ATOM 2222 C C . SER A 1 278 ? -4.001 -11.370 24.856 1.00 39.41 278 SER A C 1
ATOM 2224 O O . SER A 1 278 ? -3.923 -11.718 26.034 1.00 39.41 278 SER A O 1
ATOM 2226 N N . SER A 1 279 ? -4.991 -10.620 24.355 1.00 37.97 279 SER A N 1
ATOM 2227 C CA . SER A 1 279 ? -6.224 -10.099 24.997 1.00 37.97 279 SER A CA 1
ATOM 2228 C C . SER A 1 279 ? -6.153 -8.828 25.886 1.00 37.97 279 SER A C 1
ATOM 2230 O O . SER A 1 279 ? -5.348 -8.749 26.810 1.00 37.97 279 SER A O 1
ATOM 2232 N N . ASN A 1 280 ? -7.064 -7.890 25.542 1.00 38.03 280 ASN A N 1
ATOM 2233 C CA . ASN A 1 280 ? -7.588 -6.630 26.123 1.00 38.03 280 ASN A CA 1
ATOM 2234 C C . ASN A 1 280 ? -6.653 -5.561 26.742 1.00 38.03 280 ASN A C 1
ATOM 2236 O O . ASN A 1 280 ? -6.206 -5.722 27.877 1.00 38.03 280 ASN A O 1
ATOM 2240 N N . PRO A 1 281 ? -6.521 -4.380 26.089 1.00 39.34 281 PRO A N 1
ATOM 2241 C CA . PRO A 1 281 ? -6.211 -3.104 26.740 1.00 39.34 281 PRO A CA 1
ATOM 2242 C C . PRO A 1 281 ? -7.463 -2.346 27.228 1.00 39.34 281 PRO A C 1
ATOM 2244 O O . PRO A 1 281 ? -7.354 -1.427 28.037 1.00 39.34 281 PRO A O 1
ATOM 2247 N N . THR A 1 282 ? -8.666 -2.717 26.783 1.00 42.25 282 THR A N 1
ATOM 2248 C CA . THR A 1 282 ? -9.915 -2.129 27.279 1.00 42.25 282 THR A CA 1
ATOM 2249 C C . THR A 1 282 ? -10.317 -2.846 28.563 1.00 42.25 282 THR A C 1
ATOM 2251 O O . THR A 1 282 ? -10.811 -3.973 28.539 1.00 42.25 282 THR A O 1
ATOM 2254 N N . GLY A 1 283 ? -10.065 -2.211 29.709 1.00 37.06 283 GLY A N 1
ATOM 2255 C CA . GLY A 1 283 ? -10.355 -2.713 31.058 1.00 37.06 283 GLY A CA 1
ATOM 2256 C C . GLY A 1 283 ? -11.841 -2.920 31.396 1.00 37.06 283 GLY A C 1
ATOM 2257 O O . GLY A 1 283 ? -12.239 -2.684 32.533 1.00 37.06 283 GLY A O 1
ATOM 2258 N N . GLU A 1 284 ? -12.671 -3.354 30.448 1.00 37.25 284 GLU A N 1
ATOM 2259 C CA . GLU A 1 284 ? -14.104 -3.584 30.652 1.00 37.25 284 GLU A CA 1
ATOM 2260 C C . GLU A 1 284 ? -14.405 -4.925 31.351 1.00 37.25 284 GLU A C 1
ATOM 2262 O O . GLU A 1 284 ? -15.372 -5.019 32.109 1.00 37.25 284 GLU A O 1
ATOM 2267 N N . ASP A 1 285 ? -13.527 -5.927 31.236 1.00 37.09 285 ASP A N 1
ATOM 2268 C CA . ASP A 1 285 ? -13.745 -7.256 31.839 1.00 37.09 285 ASP A CA 1
ATOM 2269 C C . ASP A 1 285 ? -13.425 -7.342 33.343 1.00 37.09 285 ASP A C 1
ATOM 2271 O O . ASP A 1 285 ? -13.636 -8.377 33.972 1.00 37.09 285 ASP A O 1
ATOM 2275 N N . ALA A 1 286 ? -12.970 -6.254 33.971 1.00 32.53 286 ALA A N 1
ATOM 2276 C CA . ALA A 1 286 ? -12.762 -6.214 35.423 1.00 32.53 286 ALA A CA 1
ATOM 2277 C C . ALA A 1 286 ? -14.060 -5.962 36.225 1.00 32.53 286 ALA A C 1
ATOM 2279 O O . ALA A 1 286 ? -13.997 -5.787 37.445 1.00 32.53 286 ALA A O 1
ATOM 2280 N N . SER A 1 287 ? -15.226 -5.914 35.566 1.00 32.59 287 SER A N 1
ATOM 2281 C CA . SER A 1 287 ? -16.495 -5.492 36.179 1.00 32.59 287 SER A CA 1
ATOM 2282 C C . SER A 1 287 ? -17.657 -6.499 36.123 1.00 32.59 287 SER A C 1
ATOM 2284 O O . SER A 1 287 ? -18.800 -6.108 36.374 1.00 32.59 287 SER A O 1
ATOM 2286 N N . LEU A 1 288 ? -17.385 -7.795 35.908 1.00 31.33 288 LEU A N 1
ATOM 2287 C CA . LEU A 1 288 ? -18.367 -8.883 36.088 1.00 31.33 288 LEU A CA 1
ATOM 2288 C C . LEU A 1 288 ? -17.866 -10.012 36.996 1.00 31.33 288 LEU A C 1
ATOM 2290 O O . LEU A 1 288 ? -16.758 -10.538 36.757 1.00 31.33 288 LEU A O 1
#

Secondary structure (DSSP, 8-state):
--EEEEGGGHHHHTB---TGGG--TT-TT-SEEEEEEEEE--TTS--EEEEEEEESEEEEEEEEE---EEEESSTT-EEEEETTSHHHHHHHHHHHHHHHH-TT---SEEEEEEEEEEEE-TTS-BSBSS-EEEEEEHHHHHHHHHHHHHHHHHHHHHHHHHTT-SS-PPBPHHHHTTBEEEEEEEEEEETTTTEEEEEEEEE-----SSHHHHHHHHHHHB--GGGHHHHHHHHHHTTTHHHHHHHHHHHHTTTSSEEPTT---PPPPPPS-BPPPSS-SSGGGGG-